Protein AF-A0A6C0J9T5-F1 (afdb_monomer)

Sequence (317 aa):
MEQSEVKTIKKIKKIKIIKKNTDSKNKETAIVDYSDNIVTYTWCECGENHHGNQQIGEIADPGQGFMKADLVAAKTFAEENYNCDTEMFNLKKMGLINDAGEPLIIKNKINEIVKVNSAHFLIIRGFIPAILTKYGFSMNDLMKEVMEQKWDNKYWDTRRQKVLNKHARENNVISGITQTANYAEGKGTIHAFKNMTIMDILKKEFMKIGEKFNFACAEGNKYMDGGKKKNGIGWHGDSERRRVLSMRLGLNPSMPFYYRWKYKHKEIGQIMKWDINAGDVMVMSEWAVGAEWKKSSLVTLVHATGANKYVKPKSDN

Foldseek 3Di:
DDDDDDDDDDDDDDDDDDDDDDDDPDPPPPQPALFFKKKKKKFFQWDAQDPPFDIFHAADDVVLFADPVLLVLVVCLCCVVQVWDKDKDWCQQAFQADPVSHGDFDADPVRDTADADTKMKMKTPLSLQSLQVVVVHHLSLLVVLVVPDDWDQWAQDPVVLDIDGNQAWTKEKEAQDFDPDDRNRRRHTYHYLVVRVSSVSVLVSQCVSDPNSNGRMIMMTMDGSLLAAGHKAAWDADLRYQWIKMAMGGDDFWKKKWKFKAALNDTHGDIDIDTHGHSMMMTIGSQQSFSVVVPNHHTGMIMMIGYCVRYPDPVVD

Radius of gyration: 22.82 Å; Cα contacts (8 Å, |Δi|>4): 695; chains: 1; bounding box: 73×50×75 Å

Organism: NCBI:txid1070528

Solvent-accessible surface area (backbone atoms only — not comparable to full-atom values): 17354 Å² total; per-residue (Å²): 132,86,81,88,84,88,84,84,82,91,80,81,88,80,84,85,86,81,84,88,85,85,88,72,99,63,86,74,71,74,78,78,83,49,40,47,36,29,36,35,37,41,31,15,36,20,39,51,62,47,88,90,34,52,69,43,63,55,62,58,58,94,88,64,31,32,44,73,67,54,52,49,39,46,48,50,47,38,34,76,76,56,70,33,58,70,48,78,44,52,50,48,77,67,21,39,19,49,98,88,69,48,77,60,86,53,59,50,98,85,71,45,78,57,81,69,75,78,26,36,41,34,40,33,46,46,44,50,51,45,55,28,51,78,72,79,42,50,67,66,55,50,50,49,61,63,65,74,48,81,64,41,50,60,39,39,36,83,88,74,73,43,71,44,73,48,76,38,42,32,25,26,32,33,24,90,49,72,41,77,58,41,38,90,78,25,31,49,40,29,40,28,35,92,80,33,72,63,62,38,50,51,49,56,55,44,30,71,54,36,79,88,41,59,53,46,23,30,29,34,40,39,19,57,64,32,8,59,75,73,11,42,41,46,77,40,40,41,66,56,30,24,36,44,40,35,37,32,40,50,70,46,69,56,41,50,40,36,40,39,37,30,44,67,85,37,80,42,54,36,79,43,77,45,78,44,39,55,25,20,34,38,40,30,16,27,50,49,38,6,39,61,47,84,45,43,92,41,66,28,26,29,34,26,28,42,9,64,94,29,57,59,62,82,89,81,113

Structure (mmCIF, N/CA/C/O backbone):
data_AF-A0A6C0J9T5-F1
#
_entry.id   AF-A0A6C0J9T5-F1
#
loop_
_atom_site.group_PDB
_atom_site.id
_atom_site.type_symbol
_atom_site.label_atom_id
_atom_site.label_alt_id
_atom_site.label_comp_id
_atom_site.label_asym_id
_atom_site.label_entity_id
_atom_site.label_seq_id
_atom_site.pdbx_PDB_ins_code
_atom_site.Cartn_x
_atom_site.Cartn_y
_atom_site.Cartn_z
_atom_site.occupancy
_atom_site.B_iso_or_equiv
_atom_site.auth_seq_id
_atom_site.auth_comp_id
_atom_site.auth_asym_id
_atom_site.auth_atom_id
_atom_site.pdbx_PDB_model_num
ATOM 1 N N . MET A 1 1 ? 54.013 2.356 47.749 1.00 38.00 1 MET A N 1
ATOM 2 C CA . MET A 1 1 ? 53.424 1.087 47.277 1.00 38.00 1 MET A CA 1
ATOM 3 C C . MET A 1 1 ? 52.009 1.052 47.821 1.00 38.00 1 MET A C 1
ATOM 5 O O . MET A 1 1 ? 51.850 0.933 49.024 1.00 38.00 1 MET A O 1
ATOM 9 N N . GLU A 1 2 ? 51.009 1.531 47.077 1.00 31.19 2 GLU A N 1
ATOM 10 C CA . GLU A 1 2 ? 50.303 0.769 46.019 1.00 31.19 2 GLU A CA 1
ATOM 11 C C . GLU A 1 2 ? 49.868 -0.620 46.517 1.00 31.19 2 GLU A C 1
ATOM 13 O O . GLU A 1 2 ? 50.703 -1.362 47.011 1.00 31.19 2 GLU A O 1
ATOM 18 N N . GLN A 1 3 ? 48.620 -1.069 46.419 1.00 30.70 3 GLN A N 1
ATOM 19 C CA . GLN A 1 3 ? 47.423 -0.549 45.763 1.00 30.70 3 GLN A CA 1
ATOM 20 C C . GLN A 1 3 ? 46.182 -1.188 46.416 1.00 30.70 3 GLN A C 1
ATOM 22 O O . GLN A 1 3 ? 46.213 -2.300 46.934 1.00 30.70 3 GLN A O 1
ATOM 27 N N . SER A 1 4 ? 45.092 -0.435 46.333 1.00 29.55 4 SER A N 1
ATOM 28 C CA . SER A 1 4 ? 43.675 -0.790 46.426 1.00 29.55 4 SER A CA 1
ATOM 29 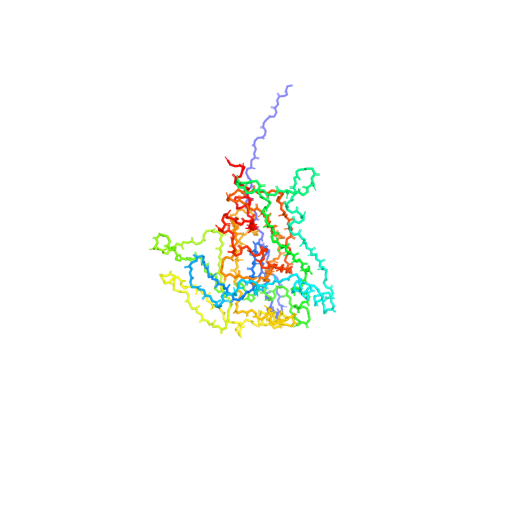C C . SER A 1 4 ? 43.226 -2.140 45.842 1.00 29.55 4 SER A C 1
ATOM 31 O O . SER A 1 4 ? 43.505 -2.427 44.684 1.00 29.55 4 SER A O 1
ATOM 33 N N . GLU A 1 5 ? 42.294 -2.807 46.531 1.00 30.88 5 GLU A N 1
ATOM 34 C CA . GLU A 1 5 ? 41.126 -3.434 45.888 1.00 30.88 5 GLU A CA 1
ATOM 35 C C . GLU A 1 5 ? 39.874 -3.248 46.765 1.00 30.88 5 GLU A C 1
ATOM 37 O O . GLU A 1 5 ? 39.666 -3.936 47.762 1.00 30.88 5 GLU A O 1
ATOM 42 N N . VAL A 1 6 ? 39.004 -2.317 46.365 1.00 31.30 6 VAL A N 1
ATOM 43 C CA . VAL A 1 6 ? 37.615 -2.240 46.835 1.00 31.30 6 VAL A CA 1
ATOM 44 C C . VAL A 1 6 ? 36.752 -2.974 45.813 1.00 31.30 6 VAL A C 1
ATOM 46 O O . VAL A 1 6 ? 36.438 -2.449 44.748 1.00 31.30 6 VAL A O 1
ATOM 49 N N . LYS A 1 7 ? 36.350 -4.204 46.138 1.00 37.72 7 LYS A N 1
ATOM 50 C CA . LYS A 1 7 ? 35.232 -4.898 45.487 1.00 37.72 7 LYS A CA 1
ATOM 51 C C . LYS A 1 7 ? 33.991 -4.670 46.325 1.00 37.72 7 LYS A C 1
ATOM 53 O O . LYS A 1 7 ? 33.927 -5.188 47.437 1.00 37.72 7 LYS A O 1
ATOM 58 N N . THR A 1 8 ? 32.975 -3.976 45.809 1.00 27.95 8 THR A N 1
ATOM 59 C CA . THR A 1 8 ? 31.623 -4.161 46.355 1.00 27.95 8 THR A CA 1
ATOM 60 C C . THR A 1 8 ? 30.471 -3.678 45.459 1.00 27.95 8 THR A C 1
ATOM 62 O O . THR A 1 8 ? 30.448 -2.560 44.959 1.00 27.95 8 THR A O 1
ATOM 65 N N . ILE A 1 9 ? 29.458 -4.556 45.419 1.00 30.00 9 ILE A N 1
ATOM 66 C CA . ILE A 1 9 ? 28.001 -4.310 45.418 1.00 30.00 9 ILE A CA 1
ATOM 67 C C . ILE A 1 9 ? 27.262 -4.225 44.068 1.00 30.00 9 ILE A C 1
ATOM 69 O O . ILE A 1 9 ? 27.149 -3.193 43.414 1.00 30.00 9 ILE A O 1
ATOM 73 N N . LYS A 1 10 ? 26.575 -5.343 43.784 1.00 40.47 10 LYS A N 1
ATOM 74 C CA . LYS A 1 10 ? 25.308 -5.448 43.039 1.00 40.47 10 LYS A CA 1
ATOM 75 C C . LYS A 1 10 ? 24.247 -4.467 43.584 1.00 40.47 10 LYS A C 1
ATOM 77 O O . LYS A 1 10 ? 23.944 -4.503 44.772 1.00 40.47 10 LYS A O 1
ATOM 82 N N . LYS A 1 11 ? 23.559 -3.716 42.717 1.00 30.47 11 LYS A N 1
ATOM 83 C CA . LYS A 1 11 ? 22.246 -3.078 42.996 1.00 30.47 11 LYS A CA 1
ATOM 84 C C . LYS A 1 11 ? 21.326 -3.348 41.800 1.00 30.47 11 LYS A C 1
ATOM 86 O O . LYS A 1 11 ? 21.628 -2.918 40.698 1.00 30.47 11 LYS A O 1
ATOM 91 N N . ILE A 1 12 ? 20.395 -4.303 41.874 1.00 30.27 12 ILE A N 1
ATOM 92 C CA . ILE A 1 12 ? 19.025 -4.246 42.434 1.00 30.27 12 ILE A CA 1
ATOM 93 C C . ILE A 1 12 ? 18.129 -3.199 41.747 1.00 30.27 12 ILE A C 1
ATOM 95 O O . ILE A 1 12 ? 18.352 -1.995 41.847 1.00 30.27 12 ILE A O 1
ATOM 99 N N . LYS A 1 13 ? 17.074 -3.725 41.101 1.00 37.31 13 LYS A N 1
ATOM 100 C CA . LYS A 1 13 ? 15.892 -3.044 40.550 1.00 37.31 13 LYS A CA 1
ATOM 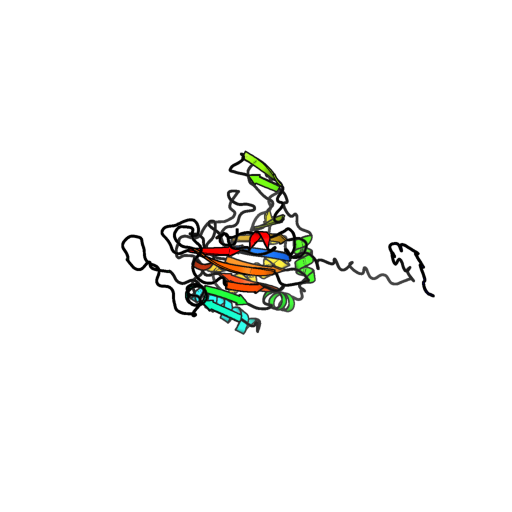101 C C . LYS A 1 13 ? 15.344 -1.984 41.515 1.00 37.31 13 LYS A C 1
ATOM 103 O O . LYS A 1 13 ? 15.083 -2.295 42.673 1.00 37.31 13 LYS A O 1
ATOM 108 N N . LYS A 1 14 ? 15.028 -0.786 41.014 1.00 27.62 14 LYS A N 1
ATOM 109 C CA . LYS A 1 14 ? 14.108 0.138 41.694 1.00 27.62 14 LYS A CA 1
ATOM 110 C C . LYS A 1 14 ? 12.800 0.245 40.919 1.00 27.62 14 LYS A C 1
ATOM 112 O O . LYS A 1 14 ? 12.692 0.970 39.940 1.00 27.62 14 LYS A O 1
ATOM 117 N N . ILE A 1 15 ? 11.815 -0.495 41.418 1.00 30.53 15 ILE A N 1
ATOM 118 C CA . ILE A 1 15 ? 10.393 -0.181 41.295 1.00 30.53 15 ILE A CA 1
ATOM 119 C C . ILE A 1 15 ? 10.181 1.167 41.997 1.00 30.53 15 ILE A C 1
ATOM 121 O O . ILE A 1 15 ? 10.570 1.316 43.156 1.00 30.53 15 ILE A O 1
ATOM 125 N N . LYS A 1 16 ? 9.578 2.144 41.317 1.00 26.19 16 LYS A N 1
ATOM 126 C CA . LYS A 1 16 ? 9.079 3.368 41.954 1.00 26.19 16 LYS A CA 1
ATOM 127 C C . LYS A 1 16 ? 7.554 3.284 42.000 1.00 26.19 16 LYS A C 1
ATOM 129 O O . LYS A 1 16 ? 6.877 3.590 41.030 1.00 26.19 16 LYS A O 1
ATOM 134 N N . ILE A 1 17 ? 7.040 2.826 43.139 1.00 35.38 17 ILE A N 1
ATOM 135 C CA . ILE A 1 17 ? 5.671 3.105 43.577 1.00 35.38 17 ILE A CA 1
ATOM 136 C C . ILE A 1 17 ? 5.752 4.425 44.342 1.00 35.38 17 ILE A C 1
ATOM 138 O O . ILE A 1 17 ? 6.493 4.508 45.321 1.00 35.38 17 ILE A O 1
ATOM 142 N N . ILE A 1 18 ? 5.003 5.440 43.916 1.00 32.50 18 ILE A N 1
ATOM 143 C CA . ILE A 1 18 ? 4.675 6.592 44.762 1.00 32.50 18 ILE A CA 1
ATOM 144 C C . ILE A 1 18 ? 3.151 6.737 44.761 1.00 32.50 18 ILE A C 1
ATOM 146 O O . ILE A 1 18 ? 2.507 6.684 43.716 1.00 32.50 18 ILE A O 1
ATOM 150 N N . LYS A 1 19 ? 2.603 6.790 45.979 1.00 31.80 19 LYS A N 1
ATOM 151 C CA . LYS A 1 19 ? 1.182 6.727 46.340 1.00 31.80 19 LYS A CA 1
ATOM 152 C C . LYS A 1 19 ? 0.401 8.006 46.000 1.00 31.80 19 LYS A C 1
ATOM 154 O O . LYS A 1 19 ? 0.940 9.106 46.041 1.00 31.80 19 LYS A O 1
ATOM 159 N N . LYS A 1 20 ? -0.899 7.768 45.785 1.00 34.53 20 LYS A N 1
ATOM 160 C CA . LYS A 1 20 ? -2.081 8.654 45.787 1.00 34.53 20 LYS A CA 1
ATOM 161 C C . LYS A 1 20 ? -2.114 9.741 46.877 1.00 34.53 20 LYS A C 1
ATOM 163 O O . LYS A 1 20 ? -1.806 9.442 48.025 1.00 34.53 20 LYS A O 1
ATOM 168 N N . ASN A 1 21 ? -2.716 10.877 46.509 1.00 28.25 21 ASN A N 1
ATOM 169 C CA . ASN A 1 21 ? -3.662 11.686 47.301 1.00 28.25 21 ASN A CA 1
ATOM 170 C C . ASN A 1 21 ? -4.752 12.186 46.322 1.00 28.25 21 ASN A C 1
ATOM 172 O O . ASN A 1 21 ? -4.411 12.785 45.310 1.00 28.25 21 ASN A O 1
ATOM 176 N N . THR A 1 22 ? -5.948 11.585 46.331 1.00 32.84 22 THR A N 1
ATOM 177 C CA . THR A 1 22 ? -7.220 12.017 46.970 1.00 32.84 22 THR A CA 1
ATOM 178 C C . THR A 1 22 ? -8.007 13.066 46.171 1.00 32.84 22 THR A C 1
ATOM 180 O O . THR A 1 22 ? -7.606 14.216 46.063 1.00 32.84 22 THR A O 1
ATOM 183 N N . ASP A 1 23 ? -9.156 12.590 45.679 1.00 35.34 23 ASP A N 1
ATOM 184 C CA . ASP A 1 23 ? -10.408 13.284 45.358 1.00 35.34 23 ASP A CA 1
ATOM 185 C C . ASP A 1 23 ? -10.482 14.265 44.177 1.00 35.34 23 ASP A C 1
ATOM 187 O O . ASP A 1 23 ? -10.495 15.479 44.325 1.00 35.34 23 ASP A O 1
ATOM 191 N N . SER A 1 24 ? -10.749 13.710 42.990 1.00 32.12 24 SER A N 1
ATOM 192 C CA . SER A 1 24 ? -11.897 14.134 42.172 1.00 32.12 24 SER A CA 1
ATOM 193 C C . SER A 1 24 ? -12.296 13.014 41.202 1.00 32.12 24 SER A C 1
ATOM 195 O O . SER A 1 24 ? -11.459 12.295 40.657 1.00 32.12 24 SER A O 1
ATOM 197 N N . LYS A 1 25 ? -13.606 12.812 41.025 1.00 39.03 25 LYS A N 1
ATOM 198 C CA . LYS A 1 25 ? -14.182 11.884 40.045 1.00 39.03 25 LYS A CA 1
ATOM 199 C C . LYS A 1 25 ? -13.981 12.443 38.634 1.00 39.03 25 LYS A C 1
ATOM 201 O O . LYS A 1 25 ? -14.907 12.998 38.063 1.00 39.03 25 LYS A O 1
ATOM 206 N N . ASN A 1 26 ? -12.806 12.236 38.061 1.00 32.56 26 ASN A N 1
ATOM 207 C CA . ASN A 1 26 ? -12.640 12.150 36.618 1.00 32.56 26 ASN A CA 1
ATOM 208 C C . ASN A 1 26 ? -12.094 10.755 36.333 1.00 32.56 26 ASN A C 1
ATOM 210 O O . ASN A 1 26 ? -11.055 10.367 36.864 1.00 32.56 26 ASN A O 1
ATOM 214 N N . LYS A 1 27 ? -12.816 9.961 35.535 1.00 35.41 27 LYS A N 1
ATOM 215 C CA . LYS A 1 27 ? -12.213 8.786 34.903 1.00 35.41 27 LYS A CA 1
ATOM 216 C C . LYS A 1 27 ? -11.142 9.333 33.962 1.00 35.41 27 LYS A C 1
ATOM 218 O O . LYS A 1 27 ? -11.440 9.610 32.807 1.00 35.41 27 LYS A O 1
ATOM 223 N N . GLU A 1 28 ? -9.923 9.520 34.460 1.00 37.84 28 GLU A N 1
ATOM 224 C CA . GLU A 1 28 ? -8.744 9.523 33.605 1.00 37.84 28 GLU A CA 1
ATOM 225 C C . GLU A 1 28 ? -8.784 8.187 32.867 1.00 37.84 28 GLU A C 1
ATOM 227 O O . GLU A 1 28 ? -8.504 7.124 33.426 1.00 37.84 28 GLU A O 1
ATOM 232 N N . THR A 1 29 ? -9.259 8.218 31.622 1.00 40.47 29 THR A N 1
ATOM 233 C CA . THR A 1 29 ? -9.032 7.143 30.668 1.00 40.47 29 THR A CA 1
ATOM 234 C C . THR A 1 29 ? -7.535 6.921 30.659 1.00 40.47 29 THR A C 1
ATOM 236 O O . THR A 1 29 ? -6.797 7.786 30.192 1.00 40.47 29 THR A O 1
ATOM 239 N N . ALA A 1 30 ? -7.096 5.804 31.240 1.00 40.03 30 ALA A N 1
ATOM 240 C CA . ALA A 1 30 ? -5.708 5.387 31.200 1.00 40.03 30 ALA A CA 1
ATOM 241 C C . ALA A 1 30 ? -5.224 5.538 29.755 1.00 40.03 30 ALA A C 1
ATOM 243 O O . ALA A 1 30 ? -5.784 4.917 28.849 1.00 40.03 30 ALA A O 1
ATOM 244 N N . ILE A 1 31 ? -4.252 6.426 29.539 1.00 48.19 31 ILE A N 1
ATOM 245 C CA . ILE A 1 31 ? -3.624 6.603 28.235 1.00 48.19 31 ILE A CA 1
ATOM 246 C C . ILE A 1 31 ? -2.974 5.259 27.929 1.00 48.19 31 ILE A C 1
ATOM 248 O O . ILE A 1 31 ? -2.009 4.867 28.586 1.00 48.19 31 ILE A O 1
ATOM 252 N N . VAL A 1 32 ? -3.564 4.504 27.005 1.00 47.84 32 VAL A N 1
ATOM 253 C CA . VAL A 1 32 ? -2.976 3.242 26.577 1.00 47.84 32 VAL A CA 1
ATOM 254 C C . VAL A 1 32 ? -1.754 3.600 25.747 1.00 47.84 32 VAL A C 1
ATOM 256 O O . VAL A 1 32 ? -1.868 4.157 24.656 1.00 47.84 32 VAL A O 1
ATOM 259 N N . ASP A 1 33 ? -0.580 3.331 26.305 1.00 57.59 33 ASP A N 1
ATOM 260 C CA . ASP A 1 33 ? 0.684 3.570 25.634 1.00 57.59 33 ASP A CA 1
ATOM 261 C C . ASP A 1 33 ? 0.902 2.506 24.549 1.00 57.59 33 ASP A C 1
ATOM 263 O O . ASP A 1 33 ? 1.299 1.371 24.816 1.00 57.59 33 ASP A O 1
ATOM 267 N N . TYR A 1 34 ? 0.597 2.872 23.305 1.00 61.88 34 TYR A N 1
ATOM 268 C CA . TYR A 1 34 ? 0.884 2.064 22.121 1.00 61.88 34 TYR A CA 1
ATOM 269 C C . TYR A 1 34 ? 2.245 2.402 21.488 1.00 61.88 34 TYR A C 1
ATOM 271 O O . TYR A 1 34 ? 2.463 2.049 20.327 1.00 61.88 34 TYR A O 1
ATOM 279 N N . SER A 1 35 ? 3.145 3.085 22.211 1.00 61.47 35 SER A N 1
ATOM 280 C CA . SER A 1 35 ? 4.451 3.551 21.711 1.00 61.47 35 SER A CA 1
ATOM 281 C C . SER A 1 35 ? 5.259 2.487 20.988 1.00 61.47 35 SER A C 1
ATOM 283 O O . SER A 1 35 ? 5.846 2.801 19.962 1.00 61.47 35 SER A O 1
ATOM 285 N N . ASP A 1 36 ? 5.221 1.234 21.433 1.00 70.25 36 ASP A N 1
ATOM 286 C CA . ASP A 1 36 ? 6.044 0.175 20.845 1.00 70.25 36 ASP A CA 1
ATOM 287 C C . ASP A 1 36 ? 5.394 -0.574 19.666 1.00 70.25 36 ASP A C 1
ATOM 289 O O . ASP A 1 36 ? 6.032 -1.447 19.069 1.00 70.25 36 ASP A O 1
ATOM 293 N N . ASN A 1 37 ? 4.144 -0.271 19.297 1.00 81.75 37 ASN A N 1
ATOM 294 C CA . ASN A 1 37 ? 3.454 -0.959 18.202 1.00 81.75 37 ASN A CA 1
ATOM 295 C C . ASN A 1 37 ? 3.382 -0.097 16.945 1.00 81.75 37 ASN A C 1
ATOM 297 O O . ASN A 1 37 ? 2.937 1.048 16.976 1.00 81.75 37 ASN A O 1
ATOM 301 N N . ILE A 1 38 ? 3.727 -0.708 15.813 1.00 89.56 38 ILE A N 1
ATOM 302 C CA . ILE A 1 38 ? 3.469 -0.142 14.492 1.00 89.56 38 ILE A CA 1
ATOM 303 C C . ILE A 1 38 ? 2.392 -0.968 13.813 1.00 89.56 38 ILE A C 1
ATOM 305 O O . ILE A 1 38 ? 2.500 -2.191 13.712 1.00 89.56 38 ILE A O 1
ATOM 309 N N . VAL A 1 39 ? 1.379 -0.287 13.295 1.00 93.44 39 VAL A N 1
ATOM 310 C CA . VAL A 1 39 ? 0.327 -0.901 12.491 1.00 93.44 39 VAL A CA 1
ATOM 311 C C . VAL A 1 39 ? 0.378 -0.314 11.090 1.00 93.44 39 VAL A C 1
ATOM 313 O O . VAL A 1 39 ? 0.545 0.889 10.911 1.00 93.44 39 VAL A O 1
ATOM 316 N N . THR A 1 40 ? 0.236 -1.159 10.077 1.00 95.62 40 THR A N 1
ATOM 317 C CA . THR A 1 40 ? -0.019 -0.707 8.710 1.00 95.62 40 THR A CA 1
ATOM 318 C C . THR A 1 40 ? -1.296 -1.314 8.211 1.00 95.62 40 THR A C 1
ATOM 320 O O . THR A 1 40 ? -1.400 -2.535 8.175 1.00 95.62 40 THR A O 1
ATOM 323 N N . TYR A 1 41 ? -2.226 -0.463 7.799 1.00 98.00 41 TYR A N 1
ATOM 324 C CA . TYR A 1 41 ? -3.394 -0.894 7.049 1.00 98.00 41 TYR A CA 1
ATOM 325 C C . TYR A 1 41 ? -3.163 -0.636 5.569 1.00 98.00 41 TYR A C 1
ATOM 327 O O . TYR A 1 41 ? -2.884 0.497 5.181 1.00 98.00 41 TYR A O 1
ATOM 335 N N . THR A 1 42 ? -3.283 -1.683 4.762 1.00 98.38 42 THR A N 1
ATOM 336 C CA . THR A 1 42 ? -3.248 -1.627 3.301 1.00 98.38 42 THR A CA 1
ATOM 337 C C . THR A 1 42 ? -4.673 -1.684 2.769 1.00 98.38 42 THR A C 1
ATOM 339 O O . THR A 1 42 ? -5.313 -2.735 2.779 1.00 98.38 42 THR A O 1
ATOM 342 N N . TRP A 1 43 ? -5.172 -0.538 2.324 1.00 98.75 43 TRP A N 1
ATOM 343 C CA . TRP A 1 43 ? -6.462 -0.360 1.677 1.00 98.75 43 TRP A CA 1
ATOM 344 C C . TRP A 1 43 ? -6.374 -0.773 0.215 1.00 98.75 43 TRP A C 1
ATOM 346 O O . TRP A 1 43 ? -5.474 -0.335 -0.509 1.00 98.75 43 TRP A O 1
ATOM 356 N N . CYS A 1 44 ? -7.281 -1.654 -0.194 1.00 98.31 44 CYS A N 1
ATOM 357 C CA . CYS A 1 44 ? -7.212 -2.307 -1.492 1.00 98.31 44 CYS A CA 1
ATOM 358 C C . CYS A 1 44 ? -8.564 -2.870 -1.937 1.00 98.31 44 CYS A C 1
ATOM 360 O O . CYS A 1 44 ? -9.548 -2.911 -1.191 1.00 98.31 44 CYS A O 1
ATOM 362 N N . GLU A 1 45 ? -8.609 -3.283 -3.195 1.00 97.75 45 GLU A N 1
ATOM 363 C CA . GLU A 1 45 ? -9.743 -3.979 -3.792 1.00 97.75 45 GLU A CA 1
ATOM 364 C C . GLU A 1 45 ? -9.833 -5.452 -3.400 1.00 97.75 45 GLU A C 1
ATOM 366 O O . GLU A 1 45 ? -10.917 -6.022 -3.464 1.00 97.75 45 GLU A O 1
ATOM 371 N N . CYS A 1 46 ? -8.710 -6.054 -3.006 1.00 97.69 46 CYS A N 1
ATOM 372 C CA . CYS A 1 46 ? -8.630 -7.438 -2.580 1.00 97.69 46 CYS A CA 1
ATOM 373 C C . CYS A 1 46 ? -7.505 -7.604 -1.551 1.00 97.69 46 CYS A C 1
ATOM 375 O O . CYS A 1 46 ? -6.378 -7.158 -1.762 1.00 97.69 46 CYS A O 1
ATOM 377 N N . GLY A 1 47 ? -7.819 -8.216 -0.414 1.00 96.00 47 GLY A N 1
ATOM 378 C CA . GLY A 1 47 ? -6.871 -8.466 0.669 1.00 96.00 47 GLY A CA 1
ATOM 379 C C . GLY A 1 47 ? -7.040 -9.862 1.248 1.00 96.00 47 GLY A C 1
ATOM 380 O O . GLY A 1 47 ? -8.038 -10.536 1.000 1.00 96.00 47 GLY A O 1
ATOM 381 N N . GLU A 1 48 ? -6.069 -10.306 2.038 1.00 94.50 48 GLU A N 1
ATOM 382 C CA . GLU A 1 48 ? -6.079 -11.637 2.643 1.00 94.50 48 GLU A CA 1
ATOM 383 C C . GLU A 1 48 ? -5.460 -11.591 4.043 1.00 94.50 48 GLU A C 1
ATOM 385 O O . GLU A 1 48 ? -4.571 -10.793 4.332 1.00 94.50 48 GLU A O 1
ATOM 390 N N . ASN A 1 49 ? -5.884 -12.478 4.946 1.00 93.12 49 ASN A N 1
ATOM 391 C CA . ASN A 1 49 ? -5.243 -12.536 6.263 1.00 93.12 49 ASN A CA 1
ATOM 392 C C . ASN A 1 49 ? -3.843 -13.174 6.211 1.00 93.12 49 ASN A C 1
ATOM 394 O O . ASN A 1 49 ? -3.040 -13.029 7.140 1.00 93.12 49 ASN A O 1
ATOM 398 N N . HIS A 1 50 ? -3.547 -13.961 5.177 1.00 93.25 50 HIS A N 1
ATOM 399 C CA . HIS A 1 50 ? -2.247 -14.579 4.934 1.00 93.25 50 HIS A CA 1
ATOM 400 C C . HIS A 1 50 ? -2.126 -15.012 3.473 1.00 93.25 50 HIS A C 1
ATOM 402 O O . HIS A 1 50 ? -3.139 -15.281 2.847 1.00 93.25 50 HIS A O 1
ATOM 408 N N . HIS A 1 51 ? -0.898 -15.173 2.978 1.00 90.75 51 HIS A N 1
ATOM 409 C CA . HIS A 1 51 ? -0.662 -15.622 1.613 1.00 90.75 51 HIS A CA 1
ATOM 410 C C . HIS A 1 51 ? -1.336 -16.955 1.281 1.00 90.75 51 HIS A C 1
ATOM 412 O O . HIS A 1 51 ? -0.975 -17.986 1.853 1.00 90.75 51 HIS A O 1
ATOM 418 N N . GLY A 1 52 ? -2.261 -16.926 0.317 1.00 91.38 52 GLY A N 1
ATOM 419 C CA . GLY A 1 52 ? -2.970 -18.110 -0.174 1.00 91.38 52 GLY A CA 1
ATOM 420 C C . GLY A 1 52 ? -4.177 -18.512 0.675 1.00 91.38 52 GLY A C 1
ATOM 421 O O . GLY A 1 52 ? -4.686 -19.621 0.512 1.00 91.38 52 GLY A O 1
ATOM 422 N N . ASN A 1 53 ? -4.614 -17.637 1.579 1.00 95.56 53 ASN A N 1
ATOM 423 C CA . ASN A 1 53 ? -5.849 -17.799 2.337 1.00 95.56 53 ASN A CA 1
ATOM 424 C C . ASN A 1 53 ? -7.032 -17.153 1.599 1.00 95.56 53 ASN A C 1
ATOM 426 O O . ASN A 1 53 ? -6.903 -16.694 0.467 1.00 95.56 53 ASN A O 1
ATOM 430 N N . GLN A 1 54 ? -8.206 -17.138 2.237 1.00 97.44 54 GLN A N 1
ATOM 431 C CA . GLN A 1 54 ? -9.392 -16.469 1.709 1.00 97.44 54 GLN A CA 1
ATOM 432 C C . GLN A 1 54 ? -9.081 -15.022 1.291 1.00 97.44 54 GLN A C 1
ATOM 434 O O . GLN A 1 54 ? -8.592 -14.225 2.096 1.00 97.44 54 GLN A O 1
ATOM 439 N N . GLN A 1 55 ? -9.433 -14.701 0.048 1.00 97.12 55 GLN A N 1
ATOM 440 C CA . GLN A 1 55 ? -9.386 -13.355 -0.507 1.00 97.12 55 GLN A CA 1
ATOM 441 C C . GLN A 1 55 ? -10.703 -12.623 -0.245 1.00 97.12 55 GLN A C 1
ATOM 443 O O . GLN A 1 55 ? -11.784 -13.201 -0.384 1.00 97.12 55 GLN A O 1
ATOM 448 N N . ILE A 1 56 ? -10.603 -11.358 0.157 1.00 97.62 56 ILE A N 1
ATOM 449 C CA . ILE A 1 56 ? -11.730 -10.486 0.485 1.00 97.62 56 ILE A CA 1
ATOM 450 C C . ILE A 1 56 ? -11.777 -9.349 -0.525 1.00 97.62 56 ILE A C 1
ATOM 452 O O . ILE A 1 56 ? -10.950 -8.443 -0.464 1.00 97.62 56 ILE A O 1
ATOM 456 N N . GLY A 1 57 ? -12.764 -9.402 -1.419 1.00 96.62 57 GLY A N 1
ATOM 457 C CA . GLY A 1 57 ? -12.882 -8.511 -2.570 1.00 96.62 57 GLY A CA 1
ATOM 458 C C . GLY A 1 57 ? -12.459 -9.199 -3.868 1.00 96.62 57 GLY A C 1
ATOM 459 O O . GLY A 1 57 ? -12.386 -10.425 -3.928 1.00 96.62 57 GLY A O 1
ATOM 460 N N . GLU A 1 58 ? -12.208 -8.410 -4.907 1.00 96.50 58 GLU A N 1
ATOM 461 C CA . GLU A 1 58 ? -11.923 -8.902 -6.258 1.00 96.50 58 GLU A CA 1
ATOM 462 C C . GLU A 1 58 ? -10.659 -8.241 -6.797 1.00 96.50 58 GLU A C 1
ATOM 464 O O . GLU A 1 58 ? -10.523 -7.015 -6.773 1.00 96.50 58 GLU A O 1
ATOM 469 N N . ILE A 1 59 ? -9.718 -9.060 -7.271 1.00 95.94 59 ILE A N 1
ATOM 470 C CA . ILE A 1 59 ? -8.460 -8.578 -7.845 1.00 95.94 59 ILE A CA 1
ATOM 471 C C . ILE A 1 59 ? -8.786 -7.768 -9.099 1.00 95.94 59 ILE A C 1
ATOM 473 O O . ILE A 1 59 ? -9.472 -8.261 -9.991 1.00 95.94 59 ILE A O 1
ATOM 477 N N . ALA A 1 60 ? -8.271 -6.542 -9.199 1.00 96.44 60 ALA A N 1
ATOM 478 C CA . ALA A 1 60 ? -8.448 -5.768 -10.419 1.00 96.44 60 ALA A CA 1
ATOM 479 C C . ALA A 1 60 ? -7.691 -6.407 -11.596 1.00 96.44 60 ALA A C 1
ATOM 481 O O . ALA A 1 60 ? -6.584 -6.942 -11.436 1.00 96.44 60 ALA A O 1
ATOM 482 N N . ASP A 1 61 ? -8.253 -6.285 -12.797 1.00 96.44 61 ASP A N 1
ATOM 483 C CA . ASP A 1 61 ? -7.578 -6.704 -14.022 1.00 96.44 61 ASP A CA 1
ATOM 484 C C . ASP A 1 61 ? -6.274 -5.915 -14.252 1.00 96.44 61 ASP A C 1
ATOM 486 O O . ASP A 1 61 ? -6.141 -4.765 -13.812 1.00 96.44 61 ASP A O 1
ATOM 490 N N . PRO A 1 62 ? -5.282 -6.492 -14.958 1.00 95.56 62 PRO A N 1
ATOM 491 C CA . PRO A 1 62 ? -4.094 -5.754 -15.373 1.00 95.56 62 PRO A CA 1
ATOM 492 C C . PRO A 1 62 ? -4.453 -4.454 -16.107 1.00 95.56 62 PRO A C 1
ATOM 494 O O . PRO A 1 62 ? -5.243 -4.459 -17.049 1.00 95.56 62 PRO A O 1
ATOM 497 N N . GLY A 1 63 ? -3.854 -3.338 -15.693 1.00 95.12 63 GLY A N 1
ATOM 498 C CA . GLY A 1 63 ? -4.166 -2.005 -16.214 1.00 95.12 63 GLY A CA 1
ATOM 499 C C . GLY A 1 63 ? -5.313 -1.282 -15.495 1.00 95.12 63 GLY A C 1
ATOM 500 O O . GLY A 1 63 ? -5.528 -0.099 -15.758 1.00 95.12 63 GLY A O 1
ATOM 501 N N . GLN A 1 64 ? -6.023 -1.944 -14.576 1.00 96.81 64 GLN A N 1
ATOM 502 C CA . GLN A 1 64 ? -7.064 -1.334 -13.735 1.00 96.81 64 GLN A CA 1
ATOM 503 C C . GLN A 1 64 ? -6.557 -0.936 -12.338 1.00 96.81 64 GLN A C 1
ATOM 505 O O . GLN A 1 64 ? -7.321 -0.429 -11.513 1.00 96.81 64 GLN A O 1
ATOM 510 N N . GLY A 1 65 ? -5.263 -1.119 -12.059 1.00 97.75 65 GLY A N 1
ATOM 511 C CA . GLY A 1 65 ? -4.627 -0.601 -10.855 1.00 97.75 65 GLY A CA 1
ATOM 512 C C . GLY A 1 65 ? -4.485 0.922 -10.859 1.00 97.75 65 GLY A C 1
ATOM 513 O O . GLY A 1 65 ? -4.963 1.633 -11.754 1.00 97.75 65 GLY A O 1
ATOM 514 N N . PHE A 1 66 ? -3.797 1.444 -9.843 1.00 98.56 66 PHE A N 1
ATOM 515 C CA . PHE A 1 66 ? -3.487 2.871 -9.802 1.00 98.56 66 PHE A CA 1
ATOM 516 C C . PHE A 1 66 ? -2.432 3.241 -10.846 1.00 98.56 66 PHE A C 1
ATOM 518 O O . PHE A 1 66 ? -1.346 2.667 -10.914 1.00 98.56 66 PHE A O 1
ATOM 525 N N . MET A 1 67 ? -2.732 4.253 -11.643 1.00 97.81 67 MET A N 1
ATOM 526 C CA . MET A 1 67 ? -1.826 4.854 -12.610 1.00 97.81 67 MET A CA 1
ATOM 527 C C . MET A 1 67 ? -1.256 6.154 -12.055 1.00 97.81 67 MET A C 1
ATOM 529 O O . MET A 1 67 ? -1.689 6.662 -11.024 1.00 97.81 67 MET A O 1
ATOM 533 N N . LYS A 1 68 ? -0.280 6.740 -12.758 1.00 98.31 68 LYS A N 1
ATOM 534 C CA . LYS A 1 68 ? 0.306 8.028 -12.352 1.00 98.31 68 LYS A CA 1
ATOM 535 C C . LYS A 1 68 ? -0.770 9.103 -12.124 1.00 98.31 68 LYS A C 1
ATOM 537 O O . LYS A 1 68 ? -0.645 9.870 -11.181 1.00 98.31 68 LYS A O 1
ATOM 542 N N . ALA A 1 69 ? -1.810 9.137 -12.959 1.00 98.31 69 ALA A N 1
ATOM 543 C CA . ALA A 1 69 ? -2.919 10.079 -12.819 1.00 98.31 69 ALA A CA 1
ATOM 544 C C . ALA A 1 69 ? -3.684 9.897 -11.496 1.00 98.31 69 ALA A C 1
ATOM 546 O O . ALA A 1 69 ? -3.993 10.887 -10.847 1.00 98.31 69 ALA A O 1
ATOM 547 N N . ASP A 1 70 ? -3.900 8.655 -11.053 1.00 98.75 70 ASP A N 1
ATOM 548 C CA . ASP A 1 70 ? -4.564 8.363 -9.775 1.00 98.75 70 ASP A CA 1
ATOM 549 C C . ASP A 1 70 ? -3.713 8.837 -8.582 1.00 98.75 70 ASP A C 1
ATOM 551 O O . ASP A 1 70 ? -4.231 9.394 -7.617 1.00 98.75 70 ASP A O 1
ATOM 555 N N . LEU A 1 71 ? -2.385 8.680 -8.663 1.00 98.81 71 LEU A N 1
ATOM 556 C CA . LEU A 1 71 ? -1.466 9.215 -7.650 1.00 98.81 71 LEU A CA 1
ATOM 557 C C . LEU A 1 71 ? -1.464 10.750 -7.656 1.00 98.81 71 LEU A C 1
ATOM 559 O O . LEU A 1 71 ? -1.428 11.358 -6.593 1.00 98.81 71 LEU A O 1
ATOM 563 N N . VAL A 1 72 ? -1.524 11.385 -8.830 1.00 98.81 72 VAL A N 1
ATOM 564 C CA . VAL A 1 72 ? -1.652 12.848 -8.929 1.00 98.81 72 VAL A CA 1
ATOM 565 C C . VAL A 1 72 ? -2.974 13.318 -8.320 1.00 98.81 72 VAL A C 1
ATOM 567 O O . VAL A 1 72 ? -2.962 14.286 -7.574 1.00 98.81 72 VAL A O 1
ATOM 570 N N . ALA A 1 73 ? -4.082 12.606 -8.542 1.00 98.81 73 ALA A N 1
ATOM 571 C CA . ALA A 1 73 ? -5.360 12.923 -7.908 1.00 98.81 73 ALA A CA 1
ATOM 572 C C . ALA A 1 73 ? -5.277 12.833 -6.374 1.00 98.81 73 ALA A C 1
ATOM 574 O O . ALA A 1 73 ? -5.697 13.758 -5.685 1.00 98.81 73 ALA A O 1
ATOM 575 N N . ALA A 1 74 ? -4.664 11.773 -5.830 1.00 98.88 74 ALA A N 1
ATOM 576 C CA . ALA A 1 74 ? -4.443 11.641 -4.386 1.00 98.88 74 ALA A CA 1
ATOM 577 C C . ALA A 1 74 ? -3.553 12.755 -3.818 1.00 98.88 74 ALA A C 1
ATOM 579 O O . ALA A 1 74 ? -3.845 13.294 -2.751 1.00 98.88 74 ALA A O 1
ATOM 580 N N . LYS A 1 75 ? -2.488 13.112 -4.548 1.00 98.88 75 LYS A N 1
ATOM 581 C CA . LYS A 1 75 ? -1.583 14.216 -4.214 1.00 98.88 75 LYS A CA 1
ATOM 582 C C . LYS A 1 75 ? -2.353 15.534 -4.108 1.00 98.88 75 LYS A C 1
ATOM 584 O O . LYS A 1 75 ? -2.354 16.150 -3.049 1.00 98.88 75 LYS A O 1
ATOM 589 N N . THR A 1 76 ? -3.035 15.919 -5.185 1.00 98.88 76 THR A N 1
ATOM 590 C CA . THR A 1 76 ? -3.811 17.161 -5.274 1.00 98.88 76 THR A CA 1
ATOM 591 C C . THR A 1 76 ? -4.898 17.211 -4.207 1.00 98.88 76 THR A C 1
ATOM 593 O O . THR A 1 76 ? -5.018 18.207 -3.503 1.00 98.88 76 THR A O 1
ATOM 596 N N . PHE A 1 77 ? -5.638 16.116 -4.011 1.00 98.88 77 PHE A N 1
ATOM 597 C CA . PHE A 1 77 ? -6.679 16.053 -2.990 1.00 98.88 77 PHE A CA 1
ATOM 598 C C . PHE A 1 77 ? -6.129 16.337 -1.586 1.00 98.88 77 PHE A C 1
ATOM 600 O O . PHE A 1 77 ? -6.716 17.136 -0.855 1.00 98.88 77 PHE A O 1
ATOM 607 N N . ALA A 1 78 ? -5.006 15.720 -1.210 1.00 98.81 78 ALA A N 1
ATOM 608 C CA . ALA A 1 78 ? -4.403 15.925 0.103 1.00 98.81 78 ALA A CA 1
ATOM 609 C C . ALA A 1 78 ? -3.822 17.339 0.283 1.00 98.81 78 ALA A C 1
ATOM 611 O O . ALA A 1 78 ? -3.978 17.932 1.348 1.00 98.81 78 ALA A O 1
ATOM 612 N N . GLU A 1 79 ? -3.193 17.900 -0.747 1.00 98.75 79 GLU A N 1
ATOM 613 C CA . GLU A 1 79 ? -2.646 19.261 -0.696 1.00 98.75 79 GLU A CA 1
ATOM 614 C C . GLU A 1 79 ? -3.754 20.309 -0.583 1.00 98.75 79 GLU A C 1
ATOM 616 O O . GLU A 1 79 ? -3.728 21.143 0.315 1.00 98.75 79 GLU A O 1
ATOM 621 N N . GLU A 1 80 ? -4.768 20.237 -1.444 1.00 98.62 80 GLU A N 1
ATOM 622 C CA . GLU A 1 80 ? -5.799 21.273 -1.533 1.00 98.62 80 GLU A CA 1
ATOM 623 C C . GLU A 1 80 ? -6.818 21.203 -0.390 1.00 98.62 80 GLU A C 1
ATOM 625 O O . GLU A 1 80 ? -7.296 22.235 0.074 1.00 98.62 80 GLU A O 1
ATOM 630 N N . ASN A 1 81 ? -7.160 19.999 0.087 1.00 98.56 81 ASN A N 1
ATOM 631 C CA . ASN A 1 81 ? -8.227 19.826 1.083 1.00 98.56 81 ASN A CA 1
ATOM 632 C C . ASN A 1 81 ? -7.710 19.679 2.517 1.00 98.56 81 ASN A C 1
ATOM 634 O O . ASN A 1 81 ? -8.489 19.832 3.460 1.00 98.56 81 ASN A O 1
ATOM 638 N N . TYR A 1 82 ? -6.430 19.339 2.682 1.00 98.50 82 TYR A N 1
ATOM 639 C CA . TYR A 1 82 ? -5.835 19.024 3.982 1.00 98.50 82 TYR A CA 1
ATOM 640 C C . TYR A 1 82 ? -4.487 19.710 4.228 1.00 98.50 82 TYR A C 1
ATOM 642 O O . TYR A 1 82 ? -3.959 19.587 5.332 1.00 98.50 82 TYR A O 1
ATOM 650 N N . ASN A 1 83 ? -3.954 20.458 3.251 1.00 98.38 83 ASN A N 1
ATOM 651 C CA . ASN A 1 83 ? -2.675 21.161 3.355 1.00 98.38 83 ASN A CA 1
ATOM 652 C C . ASN A 1 83 ? -1.523 20.227 3.779 1.00 98.38 83 ASN A C 1
ATOM 654 O O . ASN A 1 83 ? -0.694 20.578 4.620 1.00 98.38 83 ASN A O 1
ATOM 658 N N . CYS A 1 84 ? -1.512 19.003 3.244 1.00 98.50 84 CYS A N 1
ATOM 659 C CA . CYS A 1 84 ? -0.469 18.017 3.518 1.00 98.50 84 CYS A CA 1
ATOM 660 C C . CYS A 1 84 ? 0.714 18.160 2.557 1.00 98.50 84 CYS A C 1
ATOM 662 O O . CYS A 1 84 ? 0.518 18.361 1.360 1.00 98.50 84 CYS A O 1
ATOM 664 N N . ASP A 1 85 ? 1.929 17.926 3.056 1.00 98.50 85 ASP A N 1
ATOM 665 C CA . ASP A 1 85 ? 3.112 17.783 2.206 1.00 98.50 85 ASP A CA 1
ATOM 666 C C . ASP A 1 85 ? 3.091 16.448 1.453 1.00 98.50 85 ASP A C 1
ATOM 668 O O . ASP A 1 85 ? 2.703 15.403 1.994 1.00 98.50 85 ASP A O 1
ATOM 672 N N . THR A 1 86 ? 3.559 16.462 0.204 1.00 98.75 86 THR A N 1
ATOM 673 C CA . THR A 1 86 ? 3.592 15.268 -0.642 1.00 98.75 86 THR A CA 1
ATOM 674 C C . THR A 1 86 ? 4.930 15.064 -1.339 1.00 98.75 86 THR A C 1
ATOM 676 O O . THR A 1 86 ? 5.603 16.003 -1.761 1.00 98.75 86 THR A O 1
ATOM 679 N N . GLU A 1 87 ? 5.303 13.798 -1.518 1.00 98.62 87 GLU A N 1
ATOM 680 C CA . GLU A 1 87 ? 6.520 13.399 -2.219 1.00 98.62 87 GLU A CA 1
ATOM 681 C C . GLU A 1 87 ? 6.187 12.305 -3.240 1.00 98.62 87 GLU A C 1
ATOM 683 O O . GLU A 1 87 ? 5.790 11.197 -2.873 1.00 98.62 87 GLU A O 1
ATOM 688 N N . MET A 1 88 ? 6.339 12.603 -4.535 1.00 98.56 88 MET A N 1
ATOM 689 C CA . MET A 1 88 ? 6.067 11.650 -5.615 1.00 98.56 88 MET A CA 1
ATOM 690 C C . MET A 1 88 ? 7.356 11.217 -6.316 1.00 98.56 88 MET A C 1
ATOM 692 O O . MET A 1 88 ? 8.096 12.026 -6.873 1.00 98.56 88 MET A O 1
ATOM 696 N N . PHE A 1 89 ? 7.575 9.908 -6.364 1.00 98.56 89 PHE A N 1
ATOM 697 C CA . PHE A 1 89 ? 8.802 9.284 -6.837 1.00 98.56 89 PHE A CA 1
ATOM 698 C C . PHE A 1 89 ? 8.572 8.488 -8.119 1.00 98.56 89 PHE A C 1
ATOM 700 O O . PHE A 1 89 ? 7.574 7.780 -8.263 1.00 98.56 89 PHE A O 1
ATOM 707 N N . ASN A 1 90 ? 9.535 8.551 -9.041 1.00 98.12 90 ASN A N 1
ATOM 708 C CA . ASN A 1 90 ? 9.606 7.657 -10.194 1.00 98.12 90 ASN A CA 1
ATOM 709 C C . ASN A 1 90 ? 10.611 6.537 -9.896 1.00 98.12 90 ASN A C 1
ATOM 711 O O . ASN A 1 90 ? 11.823 6.715 -10.034 1.00 98.12 90 ASN A O 1
ATOM 715 N N . LEU A 1 91 ? 10.097 5.369 -9.518 1.00 98.25 91 LEU A N 1
ATOM 716 C CA . LEU A 1 91 ? 10.903 4.245 -9.035 1.00 98.25 91 LEU A CA 1
ATOM 717 C C . LEU A 1 91 ? 11.796 3.652 -10.127 1.00 98.25 91 LEU A C 1
ATOM 719 O O . LEU A 1 91 ? 12.845 3.082 -9.835 1.00 98.25 91 LEU A O 1
ATOM 723 N N . LYS A 1 92 ? 11.410 3.801 -11.400 1.00 96.12 92 LYS A N 1
ATOM 724 C CA . LYS A 1 92 ? 12.252 3.398 -12.532 1.00 96.12 92 LYS A CA 1
ATOM 725 C C . LYS A 1 92 ? 13.499 4.278 -12.605 1.00 96.12 92 LYS A C 1
ATOM 727 O O . LYS A 1 92 ? 14.598 3.745 -12.672 1.00 96.12 92 LYS A O 1
ATOM 732 N N . LYS A 1 93 ? 13.330 5.605 -12.565 1.00 95.88 93 LYS A N 1
ATOM 733 C CA . LYS A 1 93 ? 14.447 6.562 -12.637 1.00 95.88 93 LYS A CA 1
ATOM 734 C C . LYS A 1 93 ? 15.365 6.492 -11.416 1.00 95.88 93 LYS A C 1
ATOM 736 O O . LYS A 1 93 ? 16.560 6.673 -11.571 1.00 95.88 93 LYS A O 1
ATOM 741 N N . MET A 1 94 ? 14.811 6.237 -10.233 1.00 96.31 94 MET A N 1
ATOM 742 C CA . MET A 1 94 ? 15.593 6.167 -8.994 1.00 96.31 94 MET A CA 1
ATOM 743 C C . MET A 1 94 ? 16.283 4.816 -8.798 1.00 96.31 94 MET A C 1
ATOM 745 O O . MET A 1 94 ? 17.398 4.760 -8.297 1.00 96.31 94 MET A O 1
ATOM 749 N N . GLY A 1 95 ? 15.606 3.723 -9.154 1.00 96.25 95 GLY A N 1
ATOM 750 C CA . GLY A 1 95 ? 16.070 2.376 -8.839 1.00 96.25 95 GLY A CA 1
ATOM 751 C C . GLY A 1 95 ? 16.889 1.715 -9.939 1.00 96.25 95 GLY A C 1
ATOM 752 O O . GLY A 1 95 ? 17.764 0.917 -9.631 1.00 96.25 95 GLY A O 1
ATOM 753 N N . LEU A 1 96 ? 16.632 2.005 -11.219 1.00 96.50 96 LEU A N 1
ATOM 754 C CA . LEU A 1 96 ? 17.360 1.389 -12.337 1.00 96.50 96 LEU A CA 1
ATOM 755 C C . LEU A 1 96 ? 18.531 2.254 -12.791 1.00 96.50 96 LEU A C 1
ATOM 757 O O . LEU A 1 96 ? 18.590 2.671 -13.947 1.00 96.50 96 LEU A O 1
ATOM 761 N N . ILE A 1 97 ? 19.459 2.485 -11.871 1.00 95.62 97 ILE A N 1
ATOM 762 C CA . ILE A 1 97 ? 20.724 3.177 -12.115 1.00 95.62 97 ILE A CA 1
ATOM 763 C C . ILE A 1 97 ? 21.906 2.314 -11.657 1.00 95.62 97 ILE A C 1
ATOM 765 O O . ILE A 1 97 ? 21.743 1.456 -10.784 1.00 95.62 97 ILE A O 1
ATOM 769 N N . ASN A 1 98 ? 23.071 2.500 -12.277 1.00 92.19 98 ASN A N 1
ATOM 770 C CA . ASN A 1 98 ? 24.332 1.902 -11.833 1.00 92.19 98 ASN A CA 1
ATOM 771 C C . ASN A 1 98 ? 24.935 2.695 -10.653 1.00 92.19 98 ASN A C 1
ATOM 773 O O . ASN A 1 98 ? 24.342 3.663 -10.175 1.00 92.19 98 ASN A O 1
ATOM 777 N N . ASP A 1 99 ? 26.108 2.283 -10.171 1.00 89.25 99 ASP A N 1
ATOM 778 C CA . ASP A 1 99 ? 26.792 2.947 -9.048 1.00 89.25 99 ASP A CA 1
ATOM 779 C C . ASP A 1 99 ? 27.299 4.358 -9.397 1.00 89.25 99 ASP A C 1
ATOM 781 O O . ASP A 1 99 ? 27.500 5.179 -8.506 1.00 89.25 99 ASP A O 1
ATOM 785 N N . ALA A 1 100 ? 27.448 4.667 -10.690 1.00 92.12 100 ALA A N 1
ATOM 786 C CA . ALA A 1 100 ? 27.763 6.005 -11.190 1.00 92.12 100 ALA A CA 1
ATOM 787 C C . ALA A 1 100 ? 26.512 6.893 -11.373 1.00 92.12 100 ALA A C 1
ATOM 789 O O . ALA A 1 100 ? 26.629 8.047 -11.778 1.00 92.12 100 ALA A O 1
ATOM 790 N N . GLY A 1 101 ? 25.310 6.380 -11.078 1.00 92.56 101 GLY A N 1
ATOM 791 C CA . GLY A 1 101 ? 24.047 7.108 -11.226 1.00 92.56 101 GLY A CA 1
ATOM 792 C C . GLY A 1 101 ? 23.466 7.115 -12.645 1.00 92.56 101 GLY A C 1
ATOM 793 O O . GLY A 1 101 ? 22.487 7.814 -12.907 1.00 92.56 101 GLY A O 1
ATOM 794 N N . GLU A 1 102 ? 24.022 6.331 -13.566 1.00 94.44 102 GLU A N 1
ATOM 795 C CA . GLU A 1 102 ? 23.576 6.271 -14.958 1.00 94.44 102 GLU A CA 1
ATOM 796 C C . GLU A 1 102 ? 22.456 5.233 -15.148 1.00 94.44 102 GLU A C 1
ATOM 798 O O . GLU A 1 102 ? 22.490 4.173 -14.514 1.00 94.44 102 GLU A O 1
ATOM 803 N N . PRO A 1 103 ? 21.476 5.467 -16.042 1.00 95.00 103 PRO A N 1
ATOM 804 C CA . PRO A 1 103 ? 20.385 4.525 -16.284 1.00 95.00 103 PRO A CA 1
ATOM 805 C C . PRO A 1 103 ? 20.855 3.140 -16.749 1.00 95.00 103 PRO A C 1
ATOM 807 O O . PRO A 1 103 ? 21.631 3.005 -17.694 1.00 95.00 103 PRO A O 1
ATOM 810 N N . LEU A 1 104 ? 20.297 2.086 -16.153 1.00 94.75 104 LEU A N 1
ATOM 811 C CA . LEU A 1 104 ? 20.562 0.709 -16.564 1.00 94.75 104 LEU A CA 1
ATOM 812 C C . LEU A 1 104 ? 19.795 0.340 -17.837 1.00 94.75 104 LEU A C 1
ATOM 814 O O . LEU A 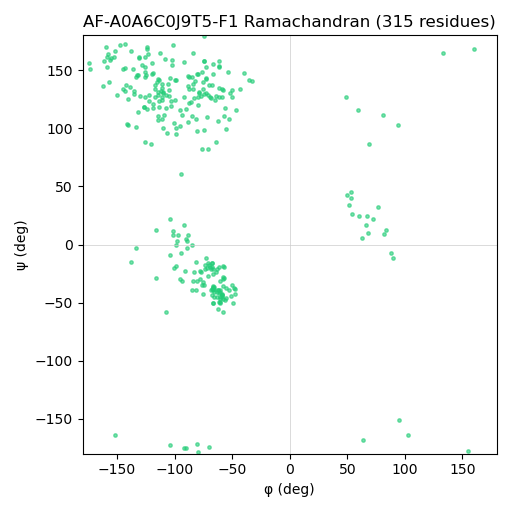1 104 ? 18.564 0.424 -17.894 1.00 94.75 104 LEU A O 1
ATOM 818 N N . ILE A 1 105 ? 20.518 -0.183 -18.829 1.00 93.69 105 ILE A N 1
ATOM 819 C CA . ILE A 1 105 ? 19.935 -0.837 -20.004 1.00 93.69 105 ILE A CA 1
ATOM 820 C C . ILE A 1 105 ? 19.855 -2.337 -19.729 1.00 93.69 105 ILE A C 1
ATOM 822 O O . ILE A 1 105 ? 20.865 -3.034 -19.658 1.00 93.69 105 ILE A O 1
ATOM 826 N N . ILE A 1 106 ? 18.635 -2.848 -19.592 1.00 94.62 106 ILE A N 1
ATOM 827 C CA . ILE A 1 106 ? 18.395 -4.269 -19.336 1.00 94.62 106 ILE A CA 1
ATOM 828 C C . ILE A 1 106 ? 18.219 -4.974 -20.672 1.00 94.62 106 ILE A C 1
ATOM 830 O O . ILE A 1 106 ? 17.374 -4.571 -21.472 1.00 94.62 106 ILE A O 1
ATOM 834 N N . LYS A 1 107 ? 18.982 -6.045 -20.898 1.00 95.00 107 LYS A N 1
ATOM 835 C CA . LYS A 1 107 ? 18.885 -6.861 -22.110 1.00 95.00 107 LYS A CA 1
ATOM 836 C C . LYS A 1 107 ? 18.489 -8.304 -21.809 1.00 95.00 107 LYS A C 1
ATOM 838 O O . LYS A 1 107 ? 18.815 -8.857 -20.753 1.00 95.00 107 LYS A O 1
ATOM 843 N N . ASN A 1 108 ? 17.753 -8.921 -22.729 1.00 93.56 108 ASN A N 1
ATOM 844 C CA . ASN A 1 108 ? 17.382 -10.330 -22.637 1.00 93.56 108 ASN A CA 1
ATOM 845 C C . ASN A 1 108 ? 18.546 -11.244 -23.095 1.00 93.56 108 ASN A C 1
ATOM 847 O O . ASN A 1 108 ? 19.673 -10.795 -23.280 1.00 93.56 108 ASN A O 1
ATOM 851 N N . LYS A 1 109 ? 18.302 -12.559 -23.224 1.00 91.94 109 LYS A N 1
ATOM 852 C CA . LYS A 1 109 ? 19.362 -13.518 -23.609 1.00 91.94 109 LYS A CA 1
ATOM 853 C C . LYS A 1 109 ? 19.842 -13.353 -25.059 1.00 91.94 109 LYS A C 1
ATOM 855 O O . LYS A 1 109 ? 20.940 -13.796 -25.359 1.00 91.94 109 LYS A O 1
ATOM 860 N N . ILE A 1 110 ? 19.038 -12.730 -25.918 1.00 94.94 110 ILE A N 1
ATOM 861 C CA . ILE A 1 110 ? 19.341 -12.473 -27.333 1.00 94.94 110 ILE A CA 1
ATOM 862 C C . ILE A 1 110 ? 19.725 -11.003 -27.575 1.00 94.94 110 ILE A C 1
ATOM 864 O O . ILE A 1 110 ? 19.666 -10.518 -28.696 1.00 94.94 110 ILE A O 1
ATOM 868 N N . ASN A 1 111 ? 20.167 -10.300 -26.522 1.00 9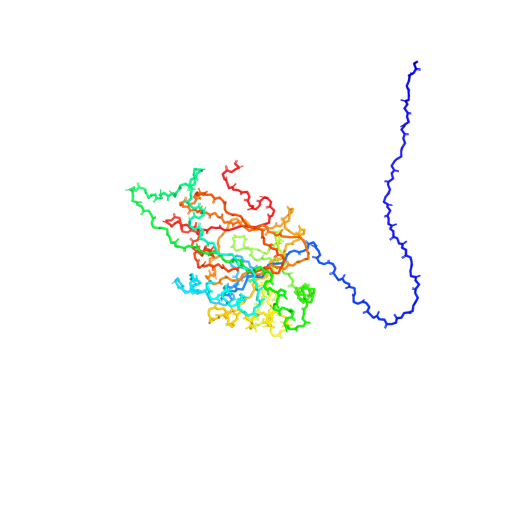3.88 111 ASN A N 1
ATOM 869 C CA . ASN A 1 111 ? 20.688 -8.929 -26.566 1.00 93.88 111 ASN A CA 1
ATOM 870 C C . ASN A 1 111 ? 19.660 -7.839 -26.945 1.00 93.88 111 ASN A C 1
ATOM 872 O O . ASN A 1 111 ? 20.049 -6.709 -27.244 1.00 93.88 111 ASN A O 1
ATOM 876 N N . GLU A 1 112 ? 18.359 -8.127 -26.864 1.00 95.69 112 GLU A N 1
ATOM 877 C CA . GLU A 1 112 ? 17.303 -7.128 -27.068 1.00 95.69 112 GLU A CA 1
ATOM 878 C C . GLU A 1 112 ? 17.008 -6.365 -25.776 1.00 95.69 112 GLU A C 1
ATOM 880 O O . GLU A 1 112 ? 17.019 -6.939 -24.682 1.00 95.69 112 GLU A O 1
ATOM 885 N N . ILE A 1 113 ? 16.694 -5.074 -25.903 1.00 95.38 113 ILE A N 1
ATOM 886 C CA . ILE A 1 113 ? 16.338 -4.216 -24.769 1.00 95.38 113 ILE A CA 1
ATOM 887 C C . ILE A 1 113 ? 14.987 -4.652 -24.195 1.00 95.38 113 ILE A C 1
ATOM 889 O O . ILE A 1 113 ? 13.975 -4.712 -24.890 1.00 95.38 113 ILE A O 1
ATOM 893 N N . VAL A 1 114 ? 14.958 -4.911 -22.891 1.00 95.12 114 VAL A N 1
ATOM 894 C CA . VAL A 1 114 ? 13.748 -5.295 -22.167 1.00 95.12 114 VAL A CA 1
ATOM 895 C C . VAL A 1 114 ? 12.960 -4.047 -21.798 1.00 95.12 114 VAL A C 1
ATOM 897 O O . VAL A 1 114 ? 13.466 -3.140 -21.133 1.00 95.12 114 VAL A O 1
ATOM 900 N N . LYS A 1 115 ? 11.682 -4.011 -22.184 1.00 93.19 115 LYS A N 1
ATOM 901 C CA . LYS A 1 115 ? 10.777 -2.934 -21.788 1.00 93.19 115 LYS A CA 1
ATOM 902 C C . LYS A 1 115 ? 10.557 -2.963 -20.275 1.00 93.19 115 LYS A C 1
ATOM 904 O O . LYS A 1 115 ? 10.091 -3.952 -19.716 1.00 93.19 115 LYS A O 1
ATOM 909 N N . VAL A 1 116 ? 10.832 -1.831 -19.632 1.00 94.88 116 VAL A N 1
ATOM 910 C CA . VAL A 1 116 ? 10.508 -1.600 -18.221 1.00 94.88 116 VAL A CA 1
ATOM 911 C C . VAL A 1 116 ? 9.343 -0.632 -18.133 1.00 94.88 116 VAL A C 1
ATOM 913 O O . VAL A 1 116 ? 9.452 0.528 -18.552 1.00 94.88 116 VAL A O 1
ATOM 916 N N . ASN A 1 117 ? 8.250 -1.121 -17.568 1.00 93.75 117 ASN A N 1
ATOM 917 C CA . ASN A 1 117 ? 7.050 -0.347 -17.289 1.00 93.75 117 ASN A CA 1
ATOM 918 C C . ASN A 1 117 ? 7.303 0.720 -16.215 1.00 93.75 117 ASN A C 1
ATOM 920 O O . ASN A 1 117 ? 8.219 0.622 -15.397 1.00 93.75 117 ASN A O 1
ATOM 924 N N . SER A 1 118 ? 6.492 1.771 -16.250 1.00 92.75 118 SER A N 1
ATOM 925 C CA . SER A 1 118 ? 6.609 2.876 -15.306 1.00 92.75 118 SER A CA 1
ATOM 926 C C . SER A 1 118 ? 6.060 2.481 -13.937 1.00 92.75 118 SER A C 1
ATOM 928 O O . SER A 1 118 ? 5.018 1.839 -13.859 1.00 92.75 118 SER A O 1
ATOM 930 N N . ALA A 1 119 ? 6.743 2.893 -12.872 1.00 97.88 119 ALA A N 1
ATOM 931 C CA . ALA A 1 119 ? 6.319 2.681 -11.497 1.00 97.88 119 ALA A CA 1
ATOM 932 C C . ALA A 1 119 ? 6.505 3.983 -10.714 1.00 97.88 119 ALA A C 1
ATOM 934 O O . ALA A 1 119 ? 7.572 4.604 -10.765 1.00 97.88 119 ALA A O 1
ATOM 935 N N . HIS A 1 120 ? 5.455 4.386 -10.012 1.00 98.69 120 HIS A N 1
ATOM 936 C CA . HIS A 1 120 ? 5.402 5.580 -9.187 1.00 98.69 120 HIS A CA 1
ATOM 937 C C . HIS A 1 120 ? 4.971 5.237 -7.764 1.00 98.69 120 HIS A C 1
ATOM 939 O O . HIS A 1 120 ? 4.190 4.306 -7.539 1.00 98.69 120 HIS A O 1
ATOM 945 N N . PHE A 1 121 ? 5.485 6.019 -6.826 1.00 98.81 121 PHE A N 1
ATOM 946 C CA . PHE A 1 121 ? 5.198 5.920 -5.405 1.00 98.81 121 PHE A CA 1
ATOM 947 C C . PHE A 1 121 ? 4.946 7.319 -4.867 1.00 98.81 121 PHE A C 1
ATOM 949 O O . PHE A 1 121 ? 5.716 8.227 -5.167 1.00 98.81 121 PHE A O 1
ATOM 956 N N . LEU A 1 122 ? 3.869 7.492 -4.117 1.00 98.94 122 LEU A N 1
ATOM 957 C CA . LEU A 1 122 ? 3.518 8.750 -3.475 1.00 98.94 122 LEU A CA 1
ATOM 958 C C . LEU A 1 122 ? 3.542 8.550 -1.966 1.00 98.94 122 LEU A C 1
ATOM 960 O O . LEU A 1 122 ? 2.949 7.592 -1.476 1.00 98.94 122 LEU A O 1
ATOM 964 N N . ILE A 1 123 ? 4.171 9.475 -1.251 1.00 98.88 123 ILE A N 1
ATOM 965 C CA . ILE A 1 123 ? 4.026 9.625 0.193 1.00 98.88 123 ILE A CA 1
ATOM 966 C C . ILE A 1 123 ? 3.253 10.919 0.455 1.00 98.88 123 ILE A C 1
ATOM 968 O O . ILE A 1 123 ? 3.587 11.959 -0.108 1.00 98.88 123 ILE A O 1
ATOM 972 N N . ILE A 1 124 ? 2.228 10.845 1.300 1.00 98.81 124 ILE A N 1
ATOM 973 C CA . ILE A 1 124 ? 1.451 11.986 1.790 1.00 98.81 124 ILE A CA 1
ATOM 974 C C . ILE A 1 124 ? 1.707 12.081 3.293 1.00 98.81 124 ILE A C 1
ATOM 976 O O . ILE A 1 124 ? 1.318 11.184 4.053 1.00 98.81 124 ILE A O 1
ATOM 980 N N . ARG A 1 125 ? 2.415 13.129 3.714 1.00 98.06 125 ARG A N 1
ATOM 981 C CA . ARG A 1 125 ? 2.884 13.286 5.092 1.00 98.06 125 ARG A CA 1
ATOM 982 C C . ARG A 1 125 ? 1.759 13.767 5.993 1.00 98.06 125 ARG A C 1
ATOM 984 O O . ARG A 1 125 ? 1.063 14.723 5.666 1.00 98.06 125 ARG A O 1
ATOM 991 N N . GLY A 1 126 ? 1.571 13.086 7.124 1.00 96.88 126 GLY A N 1
ATOM 992 C CA . GLY A 1 126 ? 0.570 13.478 8.122 1.00 96.88 126 GLY A CA 1
ATOM 993 C C . GLY A 1 126 ? -0.880 13.491 7.616 1.00 96.88 126 GLY A C 1
ATOM 994 O O . GLY A 1 126 ? -1.719 14.188 8.186 1.00 96.88 126 GLY A O 1
ATOM 995 N N . PHE A 1 127 ? -1.206 12.724 6.572 1.00 98.56 127 PHE A N 1
ATOM 996 C CA . PHE A 1 127 ? -2.545 12.757 5.980 1.00 98.56 127 PHE A CA 1
ATOM 997 C C . PHE A 1 127 ? -3.628 12.241 6.930 1.00 98.56 127 PHE A C 1
ATOM 999 O O . PHE A 1 127 ? -4.703 12.828 7.045 1.00 98.56 127 PHE A O 1
ATOM 1006 N N . ILE A 1 128 ? -3.331 11.163 7.663 1.00 98.06 128 ILE A N 1
ATOM 1007 C CA . ILE A 1 128 ? -4.268 10.599 8.636 1.00 98.06 128 ILE A CA 1
ATOM 1008 C C . ILE A 1 128 ? -4.584 11.604 9.752 1.00 98.06 128 ILE A C 1
ATOM 1010 O O . ILE A 1 128 ? -5.763 11.903 9.922 1.00 98.06 128 ILE A O 1
ATOM 1014 N N . PRO A 1 129 ? -3.614 12.181 10.495 1.00 97.06 129 PRO A N 1
ATOM 1015 C CA . PRO A 1 129 ? -3.942 13.155 11.535 1.00 97.06 129 PRO A CA 1
ATOM 1016 C C . PRO A 1 129 ? -4.663 14.401 11.001 1.00 97.06 129 PRO A C 1
ATOM 1018 O O . PRO A 1 129 ? -5.517 14.935 11.711 1.00 97.06 129 PRO A O 1
ATOM 1021 N N . ALA A 1 130 ? -4.396 14.835 9.763 1.00 98.44 130 ALA A N 1
ATOM 1022 C CA . ALA A 1 130 ? -5.137 15.932 9.136 1.00 98.44 130 ALA A CA 1
ATOM 1023 C C . ALA A 1 130 ? -6.626 15.587 8.940 1.00 98.44 130 ALA A C 1
ATOM 1025 O O . ALA A 1 130 ? -7.499 16.377 9.310 1.00 98.44 130 ALA A O 1
ATOM 1026 N N . ILE A 1 131 ? -6.929 14.379 8.444 1.00 98.75 131 ILE A N 1
ATOM 1027 C CA . ILE A 1 131 ? -8.310 13.882 8.353 1.00 98.75 131 ILE A CA 1
ATOM 1028 C C . ILE A 1 131 ? -8.938 13.782 9.746 1.00 98.75 131 ILE A C 1
ATOM 1030 O O . ILE A 1 131 ? -10.035 14.289 9.959 1.00 98.75 131 ILE A O 1
ATOM 1034 N N . LEU A 1 132 ? -8.254 13.164 10.710 1.00 98.31 132 LEU A N 1
ATOM 1035 C CA . LEU A 1 132 ? -8.796 12.972 12.058 1.00 98.31 132 LEU A CA 1
ATOM 1036 C C . LEU A 1 132 ? -9.158 14.307 12.723 1.00 98.31 132 LEU A C 1
ATOM 1038 O O . LEU A 1 132 ? -10.259 14.438 13.255 1.00 98.31 132 LEU A O 1
ATOM 1042 N N . THR A 1 133 ? -8.290 15.316 12.602 1.00 97.88 133 THR A N 1
ATOM 1043 C CA . THR A 1 133 ? -8.513 16.660 13.161 1.00 97.88 133 THR A CA 1
ATOM 1044 C C . THR A 1 133 ? -9.791 17.296 12.614 1.00 97.88 133 THR A C 1
ATOM 1046 O O . THR A 1 133 ? -10.587 17.832 13.384 1.00 97.88 133 THR A O 1
ATOM 1049 N N . LYS A 1 134 ? -10.044 17.176 11.303 1.00 98.25 134 LYS A N 1
ATOM 1050 C CA . LYS A 1 134 ? -11.277 17.665 10.658 1.00 98.25 134 LYS A CA 1
ATOM 1051 C C . LYS A 1 134 ? -12.549 17.044 11.248 1.00 98.25 134 LYS A C 1
ATOM 1053 O O . LYS A 1 134 ? -13.593 17.689 11.246 1.00 98.25 134 LYS A O 1
ATOM 1058 N N . TYR A 1 135 ? -12.462 15.814 11.748 1.00 98.44 135 TYR A N 1
ATOM 1059 C CA . TYR A 1 135 ? -13.577 15.074 12.343 1.00 98.44 135 TYR A CA 1
ATOM 1060 C C . TYR A 1 135 ? -13.568 15.074 13.881 1.00 98.44 135 TYR A C 1
ATOM 1062 O O . TYR A 1 135 ? -14.380 14.381 14.489 1.00 98.44 135 TYR A O 1
ATOM 1070 N N . GLY A 1 136 ? -12.684 15.849 14.519 1.00 97.94 136 GLY A N 1
ATOM 1071 C CA . GLY A 1 136 ? -12.599 15.937 15.979 1.00 97.94 136 GLY A CA 1
ATOM 1072 C C . GLY A 1 136 ? -12.004 14.698 16.658 1.00 97.94 136 GLY A C 1
ATOM 1073 O O . GLY A 1 136 ? -12.240 14.488 17.844 1.00 97.94 136 GLY A O 1
ATOM 1074 N N . PHE A 1 137 ? -11.239 13.885 15.925 1.00 97.50 137 PHE A N 1
ATOM 1075 C CA . PHE A 1 137 ? -10.518 12.725 16.450 1.00 97.50 137 PHE A CA 1
ATOM 1076 C C . PHE A 1 137 ? -9.010 12.972 16.490 1.00 97.50 137 PHE A C 1
ATOM 1078 O O . PHE A 1 137 ? -8.460 13.799 15.763 1.00 97.50 137 PHE A O 1
ATOM 1085 N N . SER A 1 138 ? -8.318 12.193 17.314 1.00 94.62 138 SER A N 1
ATOM 1086 C CA . SER A 1 138 ? -6.862 12.155 17.396 1.00 94.62 138 SER A CA 1
ATOM 1087 C C . SER A 1 138 ? -6.303 10.814 16.915 1.00 94.62 138 SER A C 1
ATOM 1089 O O . SER A 1 138 ? -7.006 9.802 16.845 1.00 94.62 138 SER A O 1
ATOM 1091 N N . MET A 1 139 ? -4.993 10.766 16.655 1.00 92.12 139 MET A N 1
ATOM 1092 C CA . MET A 1 139 ? -4.296 9.499 16.397 1.00 92.12 139 MET A CA 1
ATOM 1093 C C . MET A 1 139 ? -4.457 8.494 17.549 1.00 92.12 139 MET A C 1
ATOM 1095 O O . MET A 1 139 ? -4.460 7.292 17.296 1.00 92.12 139 MET A O 1
ATOM 1099 N N . ASN A 1 140 ? -4.627 8.957 18.793 1.00 91.56 140 ASN A N 1
ATOM 1100 C CA . ASN A 1 140 ? -4.871 8.081 19.941 1.00 91.56 140 ASN A CA 1
ATOM 1101 C C . ASN A 1 140 ? -6.239 7.400 19.859 1.00 91.56 140 ASN A C 1
ATOM 1103 O O . ASN A 1 140 ? -6.338 6.219 20.186 1.00 91.56 140 ASN A O 1
ATOM 1107 N N . ASP A 1 141 ? -7.269 8.108 19.392 1.00 94.19 141 ASP A N 1
ATOM 1108 C CA . ASP A 1 141 ? -8.609 7.539 19.217 1.00 94.19 141 ASP A CA 1
ATOM 1109 C C . ASP A 1 141 ? -8.596 6.455 18.141 1.00 94.19 141 ASP A C 1
ATOM 1111 O O . ASP A 1 141 ? -9.089 5.349 18.366 1.00 94.19 141 ASP A O 1
ATOM 1115 N N . LEU A 1 142 ? -7.935 6.730 17.009 1.00 95.25 142 LEU A N 1
ATOM 1116 C CA . LEU A 1 142 ? -7.736 5.739 15.952 1.00 95.25 142 LEU A CA 1
ATOM 1117 C C . LEU A 1 142 ? -6.946 4.529 16.463 1.00 95.25 142 LEU A C 1
ATOM 1119 O O . LEU A 1 142 ? -7.340 3.387 16.233 1.00 95.25 142 LEU A O 1
ATOM 1123 N N . MET A 1 143 ? -5.841 4.764 17.177 1.00 92.75 143 MET A N 1
ATOM 1124 C CA . MET A 1 143 ? -5.035 3.686 17.750 1.00 92.75 143 MET A CA 1
ATOM 1125 C C . MET A 1 143 ? -5.837 2.843 18.739 1.00 92.75 143 MET A C 1
ATOM 1127 O O . MET A 1 143 ? -5.738 1.620 18.707 1.00 92.75 143 MET A O 1
ATOM 1131 N N . LYS A 1 144 ? -6.666 3.463 19.580 1.00 92.88 144 LYS A N 1
ATOM 1132 C CA . LYS A 1 144 ? -7.564 2.744 20.480 1.00 92.88 144 LYS A CA 1
ATOM 1133 C C . LYS A 1 144 ? -8.548 1.871 19.698 1.00 92.88 144 LYS A C 1
ATOM 1135 O O . LYS A 1 144 ? -8.605 0.672 19.958 1.00 92.88 144 LYS A O 1
ATOM 1140 N N . GLU A 1 145 ? -9.235 2.434 18.702 1.00 95.62 145 GLU A N 1
ATOM 1141 C CA . GLU A 1 145 ? -10.212 1.706 17.882 1.00 95.62 145 GLU A CA 1
ATOM 1142 C C . GLU A 1 145 ? -9.603 0.458 17.225 1.00 95.62 145 GLU A C 1
ATOM 1144 O O . GLU A 1 145 ? -10.199 -0.620 17.277 1.00 95.62 145 GLU A O 1
ATOM 1149 N N . VAL A 1 146 ? -8.406 0.571 16.635 1.00 95.25 146 VAL A N 1
ATOM 1150 C CA . VAL A 1 146 ? -7.770 -0.553 15.922 1.00 95.25 146 VAL A CA 1
ATOM 1151 C C . VAL A 1 146 ? -7.119 -1.574 16.858 1.00 95.25 146 VAL A C 1
ATOM 1153 O O . VAL A 1 146 ? -7.026 -2.754 16.511 1.00 95.25 146 VAL A O 1
ATOM 1156 N N . MET A 1 147 ? -6.648 -1.154 18.034 1.00 92.56 147 MET A N 1
ATOM 1157 C CA . MET A 1 147 ? -5.964 -2.038 18.983 1.00 92.56 147 MET A CA 1
ATOM 1158 C C . MET A 1 147 ? -6.928 -2.826 19.872 1.00 92.56 147 MET A C 1
ATOM 1160 O O . MET A 1 147 ? -6.562 -3.907 20.330 1.00 92.56 147 MET A O 1
ATOM 1164 N N . GLU A 1 148 ? -8.157 -2.340 20.065 1.00 93.56 148 GLU A N 1
ATOM 1165 C CA . GLU A 1 148 ? -9.236 -3.083 20.733 1.00 93.56 148 GLU A CA 1
ATOM 1166 C C . GLU A 1 148 ? -9.772 -4.247 19.878 1.00 93.56 148 GLU A C 1
ATOM 1168 O O . GLU A 1 148 ? -10.404 -5.167 20.401 1.00 93.56 148 GLU A O 1
ATOM 1173 N N . GLN A 1 149 ? -9.478 -4.259 18.573 1.00 95.50 149 GLN A N 1
ATOM 1174 C CA . GLN A 1 149 ? -9.892 -5.339 17.682 1.00 95.50 149 GLN A CA 1
ATOM 1175 C C . GLN A 1 149 ? -9.080 -6.621 17.879 1.00 95.50 149 GLN A C 1
ATOM 1177 O O . GLN A 1 149 ? -7.924 -6.627 18.308 1.00 95.50 149 GLN A O 1
ATOM 1182 N N . LYS A 1 150 ? -9.664 -7.748 17.462 1.00 96.31 150 LYS A N 1
ATOM 1183 C CA . LYS A 1 150 ? -8.941 -9.019 17.385 1.00 96.31 150 LYS A CA 1
ATOM 1184 C C . LYS A 1 150 ? -7.897 -8.977 16.264 1.00 96.31 150 LYS A C 1
ATOM 1186 O O . LYS A 1 150 ? -8.225 -8.717 15.106 1.00 96.31 150 LYS A O 1
ATOM 1191 N N . TRP A 1 151 ? -6.662 -9.311 16.629 1.00 96.38 151 TRP A N 1
ATOM 1192 C CA . TRP A 1 151 ? -5.545 -9.561 15.723 1.00 96.38 151 TRP A CA 1
ATOM 1193 C C . TRP A 1 151 ? -5.243 -11.062 15.680 1.00 96.38 151 TRP A C 1
ATOM 1195 O O . TRP A 1 151 ? -5.094 -11.712 16.721 1.00 96.38 151 TRP A O 1
ATOM 1205 N N . ASP A 1 152 ? -5.170 -11.620 14.478 1.00 97.12 152 ASP A N 1
ATOM 1206 C CA . ASP A 1 152 ? -4.837 -13.018 14.251 1.00 97.12 152 ASP A CA 1
ATOM 1207 C C . ASP A 1 152 ? -3.333 -13.230 14.377 1.00 97.12 152 ASP A C 1
ATOM 1209 O O . ASP A 1 152 ? -2.517 -12.553 13.745 1.00 97.12 152 ASP A O 1
ATOM 1213 N N . ASN A 1 153 ? -2.969 -14.247 15.153 1.00 96.00 153 ASN A N 1
ATOM 1214 C CA . ASN A 1 153 ? -1.598 -14.710 15.341 1.00 96.00 153 ASN A CA 1
ATOM 1215 C C . ASN A 1 153 ? -1.390 -16.144 14.826 1.00 96.00 153 ASN A C 1
ATOM 1217 O O . ASN A 1 153 ? -0.353 -16.753 15.087 1.00 96.00 153 ASN A O 1
ATOM 1221 N N . LYS A 1 154 ? -2.357 -16.679 14.073 1.00 97.06 154 LYS A N 1
ATOM 1222 C CA . LYS A 1 154 ? -2.303 -17.988 13.415 1.00 97.06 154 LYS A CA 1
ATOM 1223 C C . LYS A 1 154 ? -2.716 -17.879 11.950 1.00 97.06 154 LYS A C 1
ATOM 1225 O O . LYS A 1 154 ? -3.302 -16.881 11.541 1.00 97.06 154 LYS A O 1
ATOM 1230 N N . TYR A 1 155 ? -2.357 -18.876 11.152 1.00 96.69 155 TYR A N 1
ATOM 1231 C CA . TYR A 1 155 ? -2.729 -18.967 9.741 1.00 96.69 155 TYR A CA 1
ATOM 1232 C C . TYR A 1 155 ? -2.695 -20.417 9.249 1.00 96.69 155 TYR A C 1
ATOM 1234 O O . TYR A 1 155 ? -2.020 -21.256 9.846 1.00 96.69 155 TYR A O 1
ATOM 1242 N N . TRP A 1 156 ? -3.402 -20.687 8.154 1.00 97.50 156 TRP A N 1
ATOM 1243 C CA . TRP A 1 156 ? -3.286 -21.925 7.385 1.00 97.50 156 TRP A CA 1
ATOM 1244 C C . TRP A 1 156 ? -2.053 -21.872 6.484 1.00 97.50 156 TRP A C 1
ATOM 1246 O O . TRP A 1 156 ? -1.948 -20.988 5.640 1.00 97.50 156 TRP A O 1
ATOM 1256 N N . ASP A 1 157 ? -1.110 -22.796 6.641 1.00 96.31 157 ASP A N 1
ATOM 1257 C CA . ASP A 1 157 ? 0.001 -22.934 5.696 1.00 96.31 157 ASP A CA 1
ATOM 1258 C C . ASP A 1 157 ? -0.427 -23.877 4.564 1.00 96.31 157 ASP A C 1
ATOM 1260 O O . ASP A 1 157 ? -0.484 -25.093 4.752 1.00 96.31 157 ASP A O 1
ATOM 1264 N N . THR A 1 158 ? -0.703 -23.325 3.381 1.00 93.00 158 THR A N 1
ATOM 1265 C CA . THR A 1 158 ? -1.141 -24.081 2.191 1.00 93.00 158 THR A CA 1
ATOM 1266 C C . THR A 1 158 ? -0.101 -25.075 1.677 1.00 93.00 158 THR A C 1
ATOM 1268 O O . THR A 1 158 ? -0.445 -26.042 1.005 1.00 93.00 158 THR A O 1
ATOM 1271 N N . ARG A 1 159 ? 1.182 -24.903 2.000 1.00 94.31 159 ARG A N 1
ATOM 1272 C CA . ARG A 1 159 ? 2.229 -25.855 1.608 1.00 94.31 159 ARG A CA 1
ATOM 1273 C C . ARG A 1 159 ? 2.327 -27.012 2.598 1.00 94.31 159 ARG A C 1
ATOM 1275 O O . ARG A 1 159 ? 2.585 -28.140 2.200 1.00 94.31 159 ARG A O 1
ATOM 1282 N N . ARG A 1 160 ? 2.184 -26.728 3.894 1.00 95.25 160 ARG A N 1
ATOM 1283 C CA . ARG A 1 160 ? 2.321 -27.717 4.978 1.00 95.25 160 ARG A CA 1
ATOM 1284 C C . ARG A 1 160 ? 0.996 -28.338 5.411 1.00 95.25 160 ARG A C 1
ATOM 1286 O O . ARG A 1 160 ? 1.035 -29.251 6.228 1.00 95.25 160 ARG A O 1
ATOM 1293 N N . GLN A 1 161 ? -0.126 -27.832 4.899 1.00 95.56 161 GLN A N 1
ATOM 1294 C CA . GLN A 1 161 ? -1.483 -28.308 5.170 1.00 95.56 161 GLN A CA 1
ATOM 1295 C C . GLN A 1 161 ? -1.788 -28.374 6.676 1.00 95.56 161 GLN A C 1
ATOM 1297 O O . GLN A 1 161 ? -2.287 -29.372 7.190 1.00 95.56 161 GLN A O 1
ATOM 1302 N N . LYS A 1 162 ? -1.415 -27.318 7.413 1.00 97.12 162 LYS A N 1
ATOM 1303 C CA . LYS A 1 162 ? -1.694 -27.200 8.853 1.00 97.12 162 LYS A CA 1
ATOM 1304 C C . LYS A 1 162 ? -1.728 -25.756 9.332 1.00 97.12 162 LYS A C 1
ATOM 1306 O O . LYS A 1 162 ? -1.124 -24.869 8.729 1.00 97.12 162 LYS A O 1
ATOM 1311 N N . VAL A 1 163 ? -2.363 -25.544 10.484 1.00 97.88 163 VAL A N 1
ATOM 1312 C CA . VAL A 1 163 ? -2.367 -24.250 11.175 1.00 97.88 163 VAL A CA 1
ATOM 1313 C C . VAL A 1 163 ? -1.016 -24.003 11.850 1.00 97.88 163 VAL A C 1
ATOM 1315 O O . VAL A 1 163 ? -0.515 -24.845 12.596 1.00 97.88 163 VAL A O 1
ATOM 1318 N N . LEU A 1 164 ? -0.435 -22.828 11.612 1.00 97.25 164 LEU A N 1
ATOM 1319 C CA . LEU A 1 164 ? 0.830 -22.374 12.187 1.00 97.25 164 LEU A CA 1
ATOM 1320 C C . LEU A 1 164 ? 0.678 -21.023 12.889 1.00 97.25 164 LEU A C 1
ATOM 1322 O O . LEU A 1 164 ? -0.260 -20.274 12.631 1.00 97.25 164 LEU A O 1
ATOM 1326 N N . ASN A 1 165 ? 1.636 -20.696 13.758 1.00 96.50 165 ASN A N 1
ATOM 1327 C CA . ASN A 1 165 ? 1.713 -19.391 14.411 1.00 96.50 165 ASN A CA 1
ATOM 1328 C C . ASN A 1 165 ? 2.392 -18.359 13.499 1.00 96.50 165 ASN A C 1
ATOM 1330 O O . ASN A 1 165 ? 3.401 -18.644 12.845 1.00 96.50 165 ASN A O 1
ATOM 1334 N N . LYS A 1 166 ? 1.883 -17.128 13.500 1.00 92.50 166 LYS A N 1
ATOM 1335 C CA . LYS A 1 166 ? 2.522 -15.986 12.852 1.00 92.50 166 LYS A CA 1
ATOM 1336 C C . LYS A 1 166 ? 3.607 -15.423 13.770 1.00 92.50 166 LYS A C 1
ATOM 1338 O O . LYS A 1 166 ? 3.327 -14.778 14.772 1.00 92.50 166 LYS A O 1
ATOM 1343 N N . HIS A 1 167 ? 4.866 -15.639 13.405 1.00 88.69 167 HIS A N 1
ATOM 1344 C CA . HIS A 1 167 ? 6.006 -15.079 14.144 1.00 88.69 167 HIS A CA 1
ATOM 1345 C C . HIS A 1 167 ? 6.459 -13.713 13.613 1.00 88.69 167 HIS A C 1
ATOM 1347 O O . HIS A 1 167 ? 7.121 -12.957 14.321 1.00 88.69 167 HIS A O 1
ATOM 1353 N N . ALA A 1 168 ? 6.140 -13.405 12.353 1.00 87.94 168 ALA A N 1
ATOM 1354 C CA . ALA A 1 168 ? 6.640 -12.211 11.679 1.00 87.94 168 ALA A CA 1
ATOM 1355 C C . ALA A 1 168 ? 5.817 -10.954 11.980 1.00 87.94 168 ALA A C 1
ATOM 1357 O O . ALA A 1 168 ? 6.399 -9.874 12.006 1.00 87.94 168 ALA A O 1
ATOM 1358 N N . ARG A 1 169 ? 4.507 -11.097 12.206 1.00 91.81 169 ARG A N 1
ATOM 1359 C CA . ARG A 1 169 ? 3.537 -10.023 12.479 1.00 91.81 169 ARG A CA 1
ATOM 1360 C C . ARG A 1 169 ? 2.174 -10.631 12.811 1.00 91.81 169 ARG A C 1
ATOM 1362 O O . ARG A 1 169 ? 1.897 -11.744 12.365 1.00 91.81 169 ARG A O 1
ATOM 1369 N N . GLU A 1 170 ? 1.329 -9.903 13.524 1.00 94.62 170 GLU A N 1
ATOM 1370 C CA . GLU A 1 170 ? -0.098 -10.236 13.633 1.00 94.62 170 GLU A CA 1
ATOM 1371 C C . GLU A 1 170 ? -0.882 -9.506 12.540 1.00 94.62 170 GLU A C 1
ATOM 1373 O O . GLU A 1 170 ? -0.405 -8.507 11.998 1.00 94.62 170 GLU A O 1
ATOM 1378 N N . ASN A 1 171 ? -2.060 -10.010 12.180 1.00 95.50 171 ASN A N 1
ATOM 1379 C CA . ASN A 1 171 ? -2.837 -9.459 11.070 1.00 95.50 171 ASN A CA 1
ATOM 1380 C C . ASN A 1 171 ? -4.343 -9.480 11.352 1.00 95.50 171 ASN A C 1
ATOM 1382 O O . ASN A 1 171 ? -4.817 -10.335 12.090 1.00 95.50 171 ASN A O 1
ATOM 1386 N N . ASN A 1 172 ? -5.089 -8.561 10.757 1.00 95.88 172 ASN A N 1
ATOM 1387 C CA . ASN A 1 172 ? -6.539 -8.649 10.616 1.00 95.88 172 ASN A CA 1
ATOM 1388 C C . ASN A 1 172 ? -6.956 -8.062 9.256 1.00 95.88 172 ASN A C 1
ATOM 1390 O O . ASN A 1 172 ? -6.136 -7.490 8.536 1.00 95.88 172 ASN A O 1
ATOM 1394 N N . VAL A 1 173 ? -8.231 -8.196 8.904 1.00 98.19 173 VAL A N 1
ATOM 1395 C CA . VAL A 1 173 ? -8.823 -7.514 7.746 1.00 98.19 173 VAL A CA 1
ATOM 1396 C C . VAL A 1 173 ? -10.050 -6.740 8.215 1.00 98.19 173 VAL A C 1
ATOM 1398 O O . VAL A 1 173 ? -10.771 -7.188 9.105 1.00 98.19 173 VAL A O 1
ATOM 1401 N N . ILE A 1 174 ? -10.295 -5.575 7.623 1.00 98.56 174 ILE A N 1
ATOM 1402 C CA . ILE A 1 174 ? -11.533 -4.811 7.786 1.00 98.56 174 ILE A CA 1
ATOM 1403 C C . ILE A 1 174 ? -12.243 -4.781 6.433 1.00 98.56 174 ILE A C 1
ATOM 1405 O O . ILE A 1 174 ? -11.605 -4.508 5.418 1.00 98.56 174 ILE A O 1
ATOM 1409 N N . SER A 1 175 ? -13.538 -5.089 6.389 1.00 98.25 175 SER A N 1
ATOM 1410 C CA . SER A 1 175 ? -14.335 -5.103 5.154 1.00 98.25 175 SER A CA 1
ATOM 1411 C C . SER A 1 175 ? -15.818 -4.804 5.432 1.00 98.25 175 SER A C 1
ATOM 1413 O O . SER A 1 175 ? -16.167 -4.274 6.482 1.00 98.25 175 SER A O 1
ATOM 1415 N N . GLY A 1 176 ? -16.721 -5.087 4.490 1.00 97.38 176 GLY A N 1
ATOM 1416 C CA . GLY A 1 176 ? -18.166 -4.865 4.637 1.00 97.38 176 GLY A CA 1
ATOM 1417 C C . GLY A 1 176 ? -18.873 -5.847 5.581 1.00 97.38 176 GLY A C 1
ATOM 1418 O O . GLY A 1 176 ? -20.024 -5.620 5.950 1.00 97.38 176 GLY A O 1
ATOM 1419 N N . ILE A 1 177 ? -18.198 -6.924 5.990 1.00 96.69 177 ILE A N 1
ATOM 1420 C CA . ILE A 1 177 ? -18.756 -8.008 6.808 1.00 96.69 177 ILE A CA 1
ATOM 1421 C C . ILE A 1 177 ? -17.951 -8.223 8.091 1.00 96.69 177 ILE A C 1
ATOM 1423 O O . ILE A 1 177 ? -16.847 -7.710 8.244 1.00 96.69 177 ILE A O 1
ATOM 1427 N N . THR A 1 178 ? -18.502 -9.006 9.017 1.00 98.12 178 THR A N 1
ATOM 1428 C CA . THR A 1 178 ? -17.778 -9.518 10.187 1.00 98.12 178 THR A CA 1
ATOM 1429 C C . THR A 1 178 ? -17.586 -11.022 10.040 1.00 98.12 178 THR A C 1
ATOM 1431 O O . THR A 1 178 ? -18.509 -11.722 9.630 1.00 98.12 178 THR A O 1
ATOM 1434 N N . GLN A 1 179 ? -16.400 -11.520 10.384 1.00 98.00 179 GLN A N 1
ATOM 1435 C CA . GLN A 1 179 ? -16.058 -12.939 10.339 1.00 98.00 179 GLN A CA 1
ATOM 1436 C C . GLN A 1 179 ? -15.153 -13.291 11.519 1.00 98.00 179 GLN A C 1
ATOM 1438 O O . GLN A 1 179 ? -14.153 -12.618 11.768 1.00 98.00 179 GLN A O 1
ATOM 1443 N N . THR A 1 180 ? -15.470 -14.375 12.223 1.00 97.62 180 THR A N 1
ATOM 1444 C CA . THR A 1 180 ? -14.549 -15.000 13.179 1.00 97.62 180 THR A CA 1
ATOM 1445 C C . THR A 1 180 ? -13.614 -15.950 12.437 1.00 97.62 180 THR A C 1
ATOM 1447 O O . THR A 1 180 ? -14.057 -16.687 11.558 1.00 97.62 180 THR A O 1
ATOM 1450 N N . ALA A 1 181 ? -12.328 -15.954 12.791 1.00 97.50 181 ALA A N 1
ATOM 1451 C CA . ALA A 1 181 ? -11.349 -16.809 12.132 1.00 97.50 181 ALA A CA 1
ATOM 1452 C C . ALA A 1 181 ? -11.697 -18.307 12.217 1.00 97.50 181 ALA A C 1
ATOM 1454 O O . ALA A 1 181 ? -11.936 -18.848 13.298 1.00 97.50 181 ALA A O 1
ATOM 1455 N N . ASN A 1 182 ? -11.595 -18.987 11.077 1.00 98.06 182 ASN A N 1
ATOM 1456 C CA . ASN A 1 182 ? -11.479 -20.434 10.963 1.00 98.06 182 ASN A CA 1
ATOM 1457 C C . ASN A 1 182 ? -10.163 -20.758 10.241 1.00 98.06 182 ASN A C 1
ATOM 1459 O O . ASN A 1 182 ? -10.099 -20.912 9.018 1.00 98.06 182 ASN A O 1
ATOM 1463 N N . TYR A 1 183 ? -9.084 -20.849 11.021 1.00 97.44 183 TYR A N 1
ATOM 1464 C CA . TYR A 1 183 ? -7.743 -21.055 10.478 1.00 97.44 183 TYR A CA 1
ATOM 1465 C C . TYR A 1 183 ? -7.571 -22.392 9.759 1.00 97.44 183 TYR A C 1
ATOM 1467 O O . TYR A 1 183 ? -6.669 -22.491 8.943 1.00 97.44 183 TYR A O 1
ATOM 1475 N N . ALA A 1 184 ? -8.375 -23.416 10.054 1.00 97.06 184 ALA A N 1
ATOM 1476 C CA . ALA A 1 184 ? -8.275 -24.702 9.362 1.00 97.06 184 ALA A CA 1
ATOM 1477 C C . ALA A 1 184 ? -8.765 -24.607 7.906 1.00 97.06 184 ALA A C 1
ATOM 1479 O O . ALA A 1 184 ? -8.273 -25.324 7.045 1.00 97.06 184 ALA A O 1
ATOM 1480 N N . GLU A 1 185 ? -9.675 -23.672 7.627 1.00 97.19 185 GLU A N 1
ATOM 1481 C CA . GLU A 1 185 ? -10.202 -23.387 6.286 1.00 97.19 185 GLU A CA 1
ATOM 1482 C C . GLU A 1 185 ? -9.498 -22.204 5.605 1.00 97.19 185 GLU A C 1
ATOM 1484 O O . GLU A 1 185 ? -9.960 -21.706 4.581 1.00 97.19 185 GLU A O 1
ATOM 1489 N N . GLY A 1 186 ? -8.411 -21.689 6.187 1.00 96.81 186 GLY A N 1
ATOM 1490 C CA . GLY A 1 186 ? -7.738 -20.505 5.652 1.00 96.81 186 GLY A CA 1
ATOM 1491 C C . GLY A 1 186 ? -8.567 -19.219 5.753 1.00 96.81 186 GLY A C 1
ATOM 1492 O O . GLY A 1 186 ? -8.320 -18.283 5.000 1.00 96.81 186 GLY A O 1
ATOM 1493 N N . LYS A 1 187 ? -9.521 -19.134 6.685 1.00 97.81 187 LYS A N 1
ATOM 1494 C CA . LYS A 1 187 ? -10.346 -17.941 6.924 1.00 97.81 187 LYS A CA 1
ATOM 1495 C C . LYS A 1 187 ? -9.854 -17.210 8.170 1.00 97.81 187 LYS A C 1
ATOM 1497 O O . LYS A 1 187 ? -9.840 -17.789 9.256 1.00 97.81 187 LYS A O 1
ATOM 1502 N N . GLY A 1 188 ? -9.415 -15.962 8.036 1.00 97.31 188 GLY A N 1
ATOM 1503 C CA . GLY A 1 188 ? -9.016 -15.144 9.187 1.00 97.31 188 GLY A CA 1
ATOM 1504 C C . GLY A 1 188 ? -10.160 -14.296 9.737 1.00 97.31 188 GLY A C 1
ATOM 1505 O O . GLY A 1 188 ? -11.311 -14.414 9.312 1.00 97.31 188 GLY A O 1
ATOM 1506 N N . THR A 1 189 ? -9.849 -13.460 10.717 1.00 97.81 189 THR A N 1
ATOM 1507 C CA . THR A 1 189 ? -10.796 -12.522 11.313 1.00 97.81 189 THR A CA 1
ATOM 1508 C C . THR A 1 189 ? -11.033 -11.339 10.371 1.00 97.81 189 THR A C 1
ATOM 1510 O O . THR A 1 189 ? -10.075 -10.741 9.865 1.00 97.81 189 THR A O 1
ATOM 1513 N N . ILE A 1 190 ? -12.309 -10.977 10.187 1.00 98.50 190 ILE A N 1
ATOM 1514 C CA . ILE A 1 190 ? -12.746 -9.780 9.457 1.00 98.50 190 ILE A CA 1
ATOM 1515 C C . ILE A 1 190 ? -13.592 -8.912 10.386 1.00 98.50 190 ILE A C 1
ATOM 1517 O O . ILE A 1 190 ? -14.564 -9.391 10.972 1.00 98.50 190 ILE A O 1
ATOM 1521 N N . HIS A 1 191 ? -13.251 -7.632 10.482 1.00 98.38 191 HIS A N 1
ATOM 1522 C CA . HIS A 1 191 ? -14.039 -6.619 11.184 1.00 98.38 191 HIS A CA 1
ATOM 1523 C C . HIS A 1 191 ? -14.862 -5.814 10.179 1.00 98.38 191 HIS A C 1
ATOM 1525 O O . HIS A 1 191 ? -14.386 -5.515 9.086 1.00 98.38 191 HIS A O 1
ATOM 1531 N N . ALA A 1 192 ? -16.097 -5.452 10.525 1.00 98.25 192 ALA A N 1
ATOM 1532 C CA . ALA A 1 192 ? -16.919 -4.659 9.615 1.00 98.25 192 ALA A CA 1
ATOM 1533 C C . ALA A 1 192 ? -16.596 -3.164 9.749 1.00 98.25 192 ALA A C 1
ATOM 1535 O O . ALA A 1 192 ? -16.605 -2.653 10.867 1.00 98.25 192 ALA A O 1
ATOM 1536 N N . PHE A 1 193 ? -16.421 -2.444 8.633 1.00 98.19 193 PHE A N 1
ATOM 1537 C CA . PHE A 1 193 ? -16.220 -0.985 8.633 1.00 98.19 193 PHE A CA 1
ATOM 1538 C C . PHE A 1 193 ? -17.294 -0.257 9.443 1.00 98.19 193 PHE A C 1
ATOM 1540 O O . PHE A 1 193 ? -16.971 0.565 10.286 1.00 98.19 193 PHE A O 1
ATOM 1547 N N . LYS A 1 194 ? -18.567 -0.638 9.283 1.00 97.19 194 LYS A N 1
ATOM 1548 C CA . LYS A 1 194 ? -19.694 -0.037 10.019 1.00 97.19 194 LYS A CA 1
ATOM 1549 C C . LYS A 1 194 ? -19.585 -0.122 11.553 1.00 97.19 194 LYS A C 1
ATOM 1551 O O . LYS A 1 194 ? -20.298 0.599 12.238 1.00 97.19 194 LYS A O 1
ATOM 1556 N N . ASN A 1 195 ? -18.738 -1.012 12.079 1.00 97.56 195 ASN A N 1
ATOM 1557 C CA . ASN A 1 195 ? -18.497 -1.179 13.514 1.00 97.56 195 ASN A CA 1
ATOM 1558 C C . ASN A 1 195 ? -17.216 -0.458 13.984 1.00 97.56 195 ASN A C 1
ATOM 1560 O O . ASN A 1 195 ? -16.877 -0.534 15.161 1.00 97.56 195 ASN A O 1
ATOM 1564 N N . MET A 1 196 ? -16.490 0.200 13.075 1.00 98.06 196 MET A N 1
ATOM 1565 C CA . MET A 1 196 ? -15.242 0.920 13.323 1.00 98.06 196 MET A CA 1
ATOM 1566 C C . MET A 1 196 ? -15.389 2.357 12.810 1.00 98.06 196 MET A C 1
ATOM 1568 O O . MET A 1 196 ? -15.111 2.649 11.647 1.00 98.06 196 MET A O 1
ATOM 1572 N N . THR A 1 197 ? -15.888 3.237 13.678 1.00 98.44 197 THR A N 1
ATOM 1573 C CA . THR A 1 197 ? -16.264 4.623 13.371 1.00 98.44 197 THR A CA 1
ATOM 1574 C C . THR A 1 197 ? -15.177 5.387 12.617 1.00 98.44 197 THR A C 1
ATOM 1576 O O . THR A 1 197 ? -15.457 5.999 11.586 1.00 98.44 197 THR A O 1
ATOM 1579 N N . ILE A 1 198 ? -13.938 5.363 13.108 1.00 98.56 198 ILE A N 1
ATOM 1580 C CA . ILE A 1 198 ? -12.844 6.157 12.544 1.00 98.56 198 ILE A CA 1
ATOM 1581 C C . ILE A 1 198 ? -12.357 5.529 11.236 1.00 98.56 198 ILE A C 1
ATOM 1583 O O . ILE A 1 198 ? -12.162 6.239 10.249 1.00 98.56 198 ILE A O 1
ATOM 1587 N N . MET A 1 199 ? -12.220 4.203 11.177 1.00 98.50 199 MET A N 1
ATOM 1588 C CA . MET A 1 199 ? -11.875 3.508 9.932 1.00 98.50 199 MET A CA 1
ATOM 1589 C C . MET A 1 199 ? -12.920 3.731 8.828 1.00 98.50 199 MET A C 1
ATOM 1591 O O . MET A 1 199 ? -12.549 3.939 7.675 1.00 98.50 199 MET A O 1
ATOM 1595 N N . ASP A 1 200 ? -14.216 3.743 9.145 1.00 98.56 200 ASP A N 1
ATOM 1596 C CA . ASP A 1 200 ? -15.269 4.043 8.165 1.00 98.56 200 ASP A CA 1
ATOM 1597 C C . ASP A 1 200 ? -15.206 5.498 7.666 1.00 98.56 200 ASP A C 1
ATOM 1599 O O . ASP A 1 200 ? -15.394 5.755 6.475 1.00 98.56 200 ASP A O 1
ATOM 1603 N N . ILE A 1 201 ? -14.866 6.455 8.541 1.00 98.62 201 ILE A N 1
ATOM 1604 C CA . ILE A 1 201 ? -14.591 7.845 8.139 1.00 98.62 201 ILE A CA 1
ATOM 1605 C C . ILE A 1 201 ? -13.412 7.897 7.162 1.00 98.62 201 ILE A C 1
ATOM 1607 O O . ILE A 1 201 ? -13.542 8.482 6.088 1.00 98.62 201 ILE A O 1
ATOM 1611 N N . LEU A 1 202 ? -12.290 7.244 7.483 1.00 98.75 202 LEU A N 1
ATOM 1612 C CA . LEU A 1 202 ? -11.118 7.202 6.601 1.00 98.75 202 LEU A CA 1
ATOM 1613 C C . LEU A 1 202 ? -11.460 6.592 5.235 1.00 98.75 202 LEU A C 1
ATOM 1615 O O . LEU A 1 202 ? -11.090 7.153 4.206 1.00 98.75 202 LEU A O 1
ATOM 1619 N N . LYS A 1 203 ? -12.238 5.500 5.205 1.00 98.50 203 LYS A N 1
ATOM 1620 C CA . LYS A 1 203 ? -12.728 4.887 3.959 1.00 98.50 203 LYS A CA 1
ATOM 1621 C C . LYS A 1 203 ? -13.496 5.891 3.099 1.00 98.50 203 LYS A C 1
ATOM 1623 O O . LYS A 1 203 ? -13.262 5.978 1.893 1.00 98.50 203 LYS A O 1
ATOM 1628 N N . LYS A 1 204 ? -14.419 6.638 3.712 1.00 98.56 204 LYS A N 1
ATOM 1629 C CA . LYS A 1 204 ? -15.237 7.650 3.027 1.00 98.56 204 LYS A CA 1
ATOM 1630 C C . LYS A 1 204 ? -14.398 8.823 2.534 1.00 98.56 204 LYS A C 1
ATOM 1632 O O . LYS A 1 204 ? -14.667 9.314 1.443 1.00 98.56 204 LYS A O 1
ATOM 1637 N N . GLU A 1 205 ? -13.382 9.247 3.284 1.00 98.62 205 GLU A N 1
ATOM 1638 C CA . GLU A 1 205 ? -12.462 10.293 2.829 1.00 98.62 205 GLU A CA 1
ATOM 1639 C C . GLU A 1 205 ? -11.599 9.838 1.658 1.00 98.62 205 GLU A C 1
ATOM 1641 O O . GLU A 1 205 ? -11.481 10.571 0.680 1.00 98.62 205 GLU A O 1
ATOM 1646 N N . PHE A 1 206 ? -11.054 8.620 1.691 1.00 98.69 206 PHE A N 1
ATOM 1647 C CA . PHE A 1 206 ? -10.283 8.108 0.558 1.00 98.69 206 PHE A CA 1
ATOM 1648 C C . PHE A 1 206 ? -11.135 7.987 -0.704 1.00 98.69 206 PHE A C 1
ATOM 1650 O O . PHE A 1 206 ? -10.678 8.359 -1.779 1.00 98.69 206 PHE A O 1
ATOM 1657 N N . MET A 1 207 ? -12.395 7.563 -0.582 1.00 98.44 207 MET A N 1
ATOM 1658 C CA . MET A 1 207 ? -13.320 7.476 -1.715 1.00 98.44 207 MET A CA 1
ATOM 1659 C C . MET A 1 207 ? -13.525 8.821 -2.438 1.00 98.44 207 MET A C 1
ATOM 1661 O O . MET A 1 207 ? -13.777 8.826 -3.640 1.00 98.44 207 MET A O 1
ATOM 1665 N N . LYS A 1 208 ? -13.377 9.961 -1.748 1.00 98.69 208 LYS A N 1
ATOM 1666 C CA . LYS A 1 208 ? -13.491 11.297 -2.363 1.00 98.69 208 LYS A CA 1
ATOM 1667 C C . LYS A 1 208 ? -12.337 11.636 -3.307 1.00 98.69 208 LYS A C 1
ATOM 1669 O O . LYS A 1 208 ? -12.493 12.535 -4.124 1.00 98.69 208 LYS A O 1
ATOM 1674 N N . ILE A 1 209 ? -11.210 10.924 -3.220 1.00 98.62 209 ILE A N 1
ATOM 1675 C CA . ILE A 1 209 ? -10.084 11.085 -4.152 1.00 98.62 209 ILE A CA 1
ATOM 1676 C C . ILE A 1 209 ? -10.495 10.642 -5.565 1.00 98.62 209 ILE A C 1
ATOM 1678 O O . ILE A 1 209 ? -10.064 11.227 -6.556 1.00 98.62 209 ILE A O 1
ATOM 1682 N N . GLY A 1 210 ? -11.323 9.600 -5.664 1.00 97.94 210 GLY A N 1
ATOM 1683 C CA . GLY A 1 210 ? -11.826 9.076 -6.927 1.00 97.94 210 GLY A CA 1
ATOM 1684 C C . GLY A 1 210 ? -12.333 7.641 -6.806 1.00 97.94 210 GLY A C 1
ATOM 1685 O O . GLY A 1 210 ? -12.063 6.946 -5.827 1.00 97.94 210 GLY A O 1
ATOM 1686 N N . GLU A 1 211 ? -13.032 7.165 -7.836 1.00 96.44 211 GLU A N 1
ATOM 1687 C CA . GLU A 1 211 ? -13.725 5.866 -7.824 1.00 96.44 211 GLU A CA 1
ATOM 1688 C C . GLU A 1 211 ? -12.807 4.682 -7.488 1.00 96.44 211 GLU A C 1
ATOM 1690 O O . GLU A 1 211 ? -13.189 3.781 -6.740 1.00 96.44 211 GLU A O 1
ATOM 1695 N N . LYS A 1 212 ? -11.556 4.699 -7.969 1.00 98.00 212 LYS A N 1
ATOM 1696 C CA . LYS A 1 212 ? -10.581 3.635 -7.683 1.00 98.00 212 LYS A CA 1
ATOM 1697 C C . LYS A 1 212 ? -10.146 3.568 -6.212 1.00 98.00 212 LYS A C 1
ATOM 1699 O O . LYS A 1 212 ? -9.588 2.548 -5.814 1.00 98.00 212 LYS A O 1
ATOM 1704 N N . PHE A 1 213 ? -10.400 4.611 -5.420 1.00 98.50 213 PHE A N 1
ATOM 1705 C CA . PHE A 1 213 ? -10.143 4.656 -3.976 1.00 98.50 213 PHE A CA 1
ATOM 1706 C C . PHE A 1 213 ? -11.347 4.176 -3.145 1.00 98.50 213 PHE A C 1
ATOM 1708 O O . PHE A 1 213 ? -11.306 4.201 -1.915 1.00 98.50 213 PHE A O 1
ATOM 1715 N N . ASN A 1 214 ? -12.418 3.690 -3.785 1.00 97.06 214 ASN A N 1
ATOM 1716 C CA . ASN A 1 214 ? -13.471 2.945 -3.100 1.00 97.06 214 ASN A CA 1
ATOM 1717 C C . ASN A 1 214 ? -13.001 1.512 -2.800 1.00 97.06 214 ASN A C 1
ATOM 1719 O O . ASN A 1 214 ? -13.260 0.570 -3.548 1.00 97.06 214 ASN A O 1
ATOM 1723 N N . PHE A 1 215 ? -12.260 1.360 -1.707 1.00 97.69 215 PHE A N 1
ATOM 1724 C CA . PHE A 1 215 ? -11.659 0.088 -1.318 1.00 97.69 215 PHE A CA 1
ATOM 1725 C C . PHE A 1 215 ? -12.690 -0.916 -0.782 1.00 97.69 215 PHE A C 1
ATOM 1727 O O . PHE A 1 215 ? -13.610 -0.554 -0.041 1.00 97.69 215 PHE A O 1
ATOM 1734 N N . ALA A 1 216 ? -12.499 -2.196 -1.110 1.00 97.44 216 ALA A N 1
ATOM 1735 C CA . ALA A 1 216 ? -13.321 -3.295 -0.601 1.00 97.44 216 ALA A CA 1
ATOM 1736 C C . ALA A 1 216 ? -12.895 -3.716 0.814 1.00 97.44 216 ALA A C 1
ATOM 1738 O O . ALA A 1 216 ? -13.721 -4.146 1.630 1.00 97.44 216 ALA A O 1
ATOM 1739 N N . CYS A 1 217 ? -11.603 -3.581 1.121 1.00 98.19 217 CYS A N 1
ATOM 1740 C CA . CYS A 1 217 ? -11.054 -3.941 2.418 1.00 98.19 217 CYS A CA 1
ATOM 1741 C C . CYS A 1 217 ? -9.808 -3.129 2.795 1.00 98.19 217 CYS A C 1
ATOM 1743 O O . CYS A 1 217 ? -9.190 -2.466 1.959 1.00 98.19 217 CYS A O 1
ATOM 1745 N N . ALA A 1 218 ? -9.433 -3.225 4.069 1.00 98.38 218 ALA A N 1
ATOM 1746 C CA . ALA A 1 218 ? -8.153 -2.784 4.600 1.00 98.38 218 ALA A CA 1
ATOM 1747 C C . ALA A 1 218 ? -7.487 -3.940 5.358 1.00 98.38 218 ALA A C 1
ATOM 1749 O O . ALA A 1 218 ? -8.023 -4.425 6.354 1.00 98.38 218 ALA A O 1
ATOM 1750 N N . GLU A 1 219 ? -6.318 -4.385 4.905 1.00 97.81 219 GLU A N 1
ATOM 1751 C CA . GLU A 1 219 ? -5.541 -5.426 5.579 1.00 97.81 219 GLU A CA 1
ATOM 1752 C C . GLU A 1 219 ? -4.583 -4.805 6.597 1.00 97.81 219 GLU A C 1
ATOM 1754 O O . GLU A 1 219 ? -3.659 -4.079 6.230 1.00 97.81 219 GLU A O 1
ATOM 1759 N N . GLY A 1 220 ? -4.779 -5.116 7.875 1.00 96.81 220 GLY A N 1
ATOM 1760 C CA . GLY A 1 220 ? -3.937 -4.660 8.969 1.00 96.81 220 GLY A CA 1
ATOM 1761 C C . GLY A 1 220 ? -2.761 -5.592 9.210 1.00 96.81 220 GLY A C 1
ATOM 1762 O O . GLY A 1 220 ? -2.916 -6.799 9.356 1.00 96.81 220 GLY A O 1
ATOM 1763 N N . ASN A 1 221 ? -1.569 -5.029 9.361 1.00 95.25 221 ASN A N 1
ATOM 1764 C CA . ASN A 1 221 ? -0.367 -5.729 9.787 1.00 95.25 221 ASN A CA 1
ATOM 1765 C C . ASN A 1 221 ? 0.218 -5.034 11.019 1.00 95.25 221 ASN A C 1
ATOM 1767 O O . ASN A 1 221 ? 0.638 -3.879 10.935 1.00 95.25 221 ASN A O 1
ATOM 1771 N N . LYS A 1 222 ? 0.255 -5.742 12.152 1.00 93.62 222 LYS A N 1
ATOM 1772 C CA . LYS A 1 222 ? 0.776 -5.252 13.433 1.00 93.62 222 LYS A CA 1
ATOM 1773 C C . LYS A 1 222 ? 2.162 -5.824 13.711 1.00 93.62 222 LYS A C 1
ATOM 1775 O O . LYS A 1 222 ? 2.363 -7.042 13.760 1.00 93.62 222 LYS A O 1
ATOM 1780 N N . TYR A 1 223 ? 3.107 -4.919 13.923 1.00 90.94 223 TYR A N 1
ATOM 1781 C CA . TYR A 1 223 ? 4.509 -5.182 14.203 1.00 90.94 223 TYR A CA 1
ATOM 1782 C C . TYR A 1 223 ? 4.815 -4.737 15.635 1.00 90.94 223 TYR A C 1
ATOM 1784 O O . TYR A 1 223 ? 4.699 -3.554 15.957 1.00 90.94 223 TYR A O 1
ATOM 1792 N N . MET A 1 224 ? 5.230 -5.680 16.480 1.00 84.75 224 MET A N 1
ATOM 1793 C CA . MET A 1 224 ? 5.710 -5.388 17.831 1.00 84.75 224 MET A CA 1
ATOM 1794 C C . MET A 1 224 ? 7.115 -4.769 17.767 1.00 84.75 224 MET A C 1
ATOM 1796 O O . MET A 1 224 ? 7.854 -4.976 16.792 1.00 84.75 224 MET A O 1
ATOM 1800 N N . ASP A 1 225 ? 7.507 -4.046 18.817 1.00 78.69 225 ASP A N 1
ATOM 1801 C CA . ASP A 1 225 ? 8.792 -3.339 18.942 1.00 78.69 225 ASP A CA 1
ATOM 1802 C C 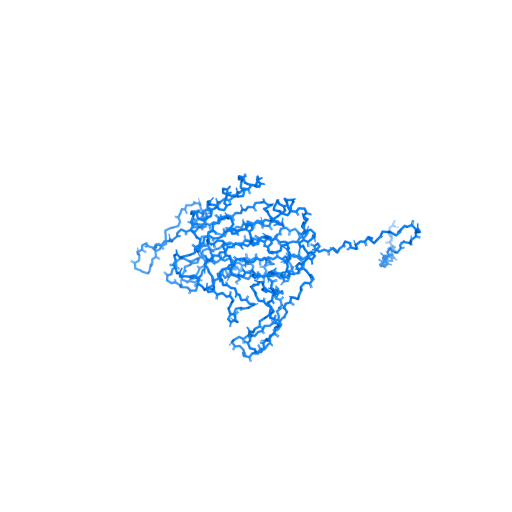. ASP A 1 225 ? 9.094 -2.419 17.736 1.00 78.69 225 ASP A C 1
ATOM 1804 O O . ASP A 1 225 ? 10.238 -2.337 17.265 1.00 78.69 225 ASP A O 1
ATOM 1808 N N . GLY A 1 226 ? 8.057 -1.822 17.144 1.00 73.94 226 GLY A N 1
ATOM 1809 C CA . GLY A 1 226 ? 8.132 -1.029 15.916 1.00 73.94 226 GLY A CA 1
ATOM 1810 C C . GLY A 1 226 ? 8.777 -1.758 14.733 1.00 73.94 226 GLY A C 1
ATOM 1811 O O . GLY A 1 226 ? 9.417 -1.139 13.888 1.00 73.94 226 GLY A O 1
ATOM 1812 N N . GLY A 1 227 ? 8.721 -3.094 14.709 1.00 77.06 227 GLY A N 1
ATOM 1813 C CA . GLY A 1 227 ? 9.382 -3.896 13.683 1.00 77.06 227 GLY A CA 1
ATOM 1814 C C . GLY A 1 227 ? 10.911 -3.868 13.736 1.00 77.06 227 GLY A C 1
ATOM 1815 O O . GLY A 1 227 ? 11.542 -4.385 12.827 1.00 77.06 227 GLY A O 1
ATOM 1816 N N . LYS A 1 228 ? 11.549 -3.322 14.779 1.00 78.38 228 LYS A N 1
ATOM 1817 C CA . LYS A 1 228 ? 13.013 -3.121 14.798 1.00 78.38 228 LYS A CA 1
ATOM 1818 C C . LYS A 1 228 ? 13.811 -4.410 14.997 1.00 78.38 228 LYS A C 1
ATOM 1820 O O . LYS A 1 228 ? 14.907 -4.557 14.464 1.00 78.38 228 LYS A O 1
ATOM 1825 N N . LYS A 1 229 ? 13.279 -5.347 15.790 1.00 82.31 229 LYS A N 1
ATOM 1826 C CA . LYS A 1 229 ? 14.021 -6.541 16.243 1.00 82.31 229 LYS A CA 1
ATOM 1827 C C . LYS A 1 229 ? 13.563 -7.825 15.558 1.00 82.31 229 LYS A C 1
ATOM 1829 O O . LYS A 1 229 ? 14.364 -8.552 14.971 1.00 82.31 229 LYS A O 1
ATOM 1834 N N . LYS A 1 230 ? 12.271 -8.149 15.680 1.00 84.75 230 LYS A N 1
ATOM 1835 C CA . LYS A 1 230 ? 11.741 -9.486 15.349 1.00 84.75 230 LYS A CA 1
ATOM 1836 C C . LYS A 1 230 ? 10.743 -9.497 14.200 1.00 84.75 230 LYS A C 1
ATOM 1838 O O . LYS A 1 230 ? 10.662 -10.520 13.508 1.00 84.75 230 LYS A O 1
ATOM 1843 N N . ASN A 1 231 ? 10.016 -8.400 14.008 1.00 90.81 231 ASN A N 1
ATOM 1844 C CA . ASN A 1 231 ? 8.913 -8.310 13.063 1.00 90.81 231 ASN A CA 1
ATOM 1845 C C . ASN A 1 231 ? 9.307 -7.584 11.775 1.00 90.81 231 ASN A C 1
ATOM 1847 O O . ASN A 1 231 ? 10.314 -6.885 11.717 1.00 90.81 231 ASN A O 1
ATOM 1851 N N . GLY A 1 232 ? 8.536 -7.834 10.727 1.00 91.56 232 GLY A N 1
ATOM 1852 C CA . GLY A 1 232 ? 8.770 -7.296 9.395 1.00 91.56 232 GLY A CA 1
ATOM 1853 C C . GLY A 1 232 ? 8.155 -8.184 8.326 1.00 91.56 232 GLY A C 1
ATOM 1854 O O . GLY A 1 232 ? 7.500 -9.193 8.615 1.00 91.56 232 GLY A O 1
ATOM 1855 N N . ILE A 1 233 ? 8.364 -7.790 7.080 1.00 92.31 233 ILE A N 1
ATOM 1856 C CA . ILE A 1 233 ? 7.939 -8.528 5.899 1.00 92.31 233 ILE A CA 1
ATOM 1857 C C . ILE A 1 233 ? 9.052 -8.426 4.860 1.00 92.31 233 ILE A C 1
ATOM 1859 O O . ILE A 1 233 ? 9.554 -7.339 4.569 1.00 92.31 233 ILE A O 1
ATOM 1863 N N . GLY A 1 234 ? 9.510 -9.588 4.396 1.00 94.56 234 GLY A N 1
ATOM 1864 C CA . GLY A 1 234 ? 10.622 -9.669 3.455 1.00 94.56 234 GLY A CA 1
ATOM 1865 C C . GLY A 1 234 ? 10.226 -9.246 2.045 1.00 94.56 234 GLY A C 1
ATOM 1866 O O . GLY A 1 234 ? 9.070 -8.938 1.783 1.00 94.56 234 GLY A O 1
ATOM 1867 N N . TRP A 1 235 ? 11.189 -9.276 1.130 1.00 95.62 235 TRP A N 1
ATOM 1868 C CA . TRP A 1 235 ? 11.008 -8.880 -0.268 1.00 95.62 235 TRP A CA 1
ATOM 1869 C C . TRP A 1 235 ? 9.906 -9.663 -0.997 1.00 95.62 235 TRP A C 1
ATOM 1871 O O . TRP A 1 235 ? 10.096 -10.839 -1.325 1.00 95.62 235 TRP A O 1
ATOM 1881 N N . HIS A 1 236 ? 8.803 -8.987 -1.313 1.00 95.75 236 HIS A N 1
ATOM 1882 C CA . HIS A 1 236 ? 7.644 -9.518 -2.037 1.00 95.75 236 HIS A CA 1
ATOM 1883 C C . HIS A 1 236 ? 6.995 -8.428 -2.903 1.00 95.75 236 HIS A C 1
ATOM 1885 O O . HIS A 1 236 ? 7.395 -7.270 -2.845 1.00 95.75 236 HIS A O 1
ATOM 1891 N N . GLY A 1 237 ? 6.040 -8.815 -3.737 1.00 96.56 237 GLY A N 1
ATOM 1892 C CA . GLY A 1 237 ? 4.997 -7.920 -4.229 1.00 96.56 237 GLY A CA 1
ATOM 1893 C C . GLY A 1 237 ? 3.636 -8.520 -3.885 1.00 96.56 237 GLY A C 1
ATOM 1894 O O . GLY A 1 237 ? 3.565 -9.693 -3.493 1.00 96.56 237 GLY A O 1
ATOM 1895 N N . ASP A 1 238 ? 2.575 -7.747 -4.071 1.00 96.44 238 ASP A N 1
ATOM 1896 C CA . ASP A 1 238 ? 1.229 -8.148 -3.654 1.00 96.44 238 ASP A CA 1
ATOM 1897 C C . ASP A 1 238 ? 0.467 -8.706 -4.859 1.00 96.44 238 ASP A C 1
ATOM 1899 O O . ASP A 1 238 ? -0.067 -7.963 -5.678 1.00 96.44 238 ASP A O 1
ATOM 1903 N N . SER A 1 239 ? 0.471 -10.030 -5.029 1.00 95.44 239 SER A N 1
ATOM 1904 C CA . SER A 1 239 ? -0.124 -10.685 -6.209 1.00 95.44 239 SER A CA 1
ATOM 1905 C C . SER A 1 239 ? -1.653 -10.657 -6.216 1.00 95.44 239 SER A C 1
ATOM 1907 O O . SER A 1 239 ? -2.273 -10.845 -7.257 1.00 95.44 239 SER A O 1
ATOM 1909 N N . GLU A 1 240 ? -2.247 -10.447 -5.052 1.00 94.94 240 GLU A N 1
ATOM 1910 C CA . GLU A 1 240 ? -3.677 -10.437 -4.784 1.00 94.94 240 GLU A CA 1
ATOM 1911 C C . GLU A 1 240 ? -4.325 -9.060 -4.964 1.00 94.94 240 GLU A C 1
ATOM 1913 O O . GLU A 1 240 ? -5.514 -8.934 -4.707 1.00 94.94 240 GLU A O 1
ATOM 1918 N N . ARG A 1 241 ? -3.585 -8.025 -5.395 1.00 96.88 241 ARG A N 1
ATOM 1919 C CA . ARG A 1 241 ? -4.119 -6.660 -5.556 1.00 96.88 241 ARG A CA 1
ATOM 1920 C C . ARG A 1 241 ? -3.305 -5.804 -6.526 1.00 96.88 241 ARG A C 1
ATOM 1922 O O . ARG A 1 241 ? -2.166 -6.111 -6.861 1.00 96.88 241 ARG A O 1
ATOM 1929 N N . ARG A 1 242 ? -3.893 -4.699 -6.975 1.00 98.06 242 ARG A N 1
ATOM 1930 C CA . ARG A 1 242 ? -3.314 -3.711 -7.903 1.00 98.06 242 ARG A CA 1
ATOM 1931 C C . ARG A 1 242 ? -3.602 -2.266 -7.498 1.00 98.06 242 ARG A C 1
ATOM 1933 O O . ARG A 1 242 ? -2.946 -1.356 -8.013 1.00 98.06 242 ARG A O 1
ATOM 1940 N N . ARG A 1 243 ? -4.558 -2.033 -6.594 1.00 98.44 243 ARG A N 1
ATOM 1941 C CA . ARG A 1 243 ? -4.865 -0.716 -6.022 1.00 98.44 243 ARG A CA 1
ATOM 1942 C C . ARG A 1 243 ? -4.449 -0.720 -4.558 1.00 98.44 243 ARG A C 1
ATOM 1944 O O . ARG A 1 243 ? -5.068 -1.375 -3.729 1.00 98.44 243 ARG A O 1
ATOM 1951 N N . VAL A 1 244 ? -3.374 -0.001 -4.245 1.00 98.50 244 VAL A N 1
ATOM 1952 C CA . VAL A 1 244 ? -2.814 0.036 -2.890 1.00 98.50 244 VAL A CA 1
ATOM 1953 C C . VAL A 1 244 ? -2.661 1.465 -2.403 1.00 98.50 244 VAL A C 1
ATOM 1955 O O . VAL A 1 244 ? -1.891 2.255 -2.957 1.00 98.50 244 VAL A O 1
ATOM 1958 N N . LEU A 1 245 ? -3.373 1.749 -1.315 1.00 98.75 245 LEU A N 1
ATOM 1959 C CA . LEU A 1 245 ? -3.115 2.860 -0.412 1.00 98.75 245 LEU A CA 1
ATOM 1960 C C . LEU A 1 245 ? -2.811 2.268 0.963 1.00 98.75 245 LEU A C 1
ATOM 1962 O O . LEU A 1 245 ? -3.655 1.616 1.565 1.00 98.75 245 LEU A O 1
ATOM 1966 N N . SER A 1 246 ? -1.614 2.485 1.487 1.00 97.88 246 SER A N 1
ATOM 1967 C CA . SER A 1 246 ? -1.224 1.999 2.810 1.00 97.88 246 SER A CA 1
ATOM 1968 C C . SER A 1 246 ? -1.066 3.161 3.774 1.00 97.88 246 SER A C 1
ATOM 1970 O O . SER A 1 246 ? -0.412 4.144 3.449 1.00 97.88 246 SER A O 1
ATOM 1972 N N . MET A 1 247 ? -1.598 3.037 4.985 1.00 96.81 247 MET A N 1
ATOM 1973 C CA . MET A 1 247 ? -1.414 4.024 6.048 1.00 96.81 247 MET A CA 1
ATOM 1974 C C . MET A 1 247 ? -0.622 3.437 7.210 1.00 96.81 247 MET A C 1
ATOM 1976 O O . MET A 1 247 ? -0.795 2.267 7.565 1.00 96.81 247 MET A O 1
ATOM 1980 N N . ARG A 1 248 ? 0.248 4.247 7.807 1.00 95.25 248 ARG A N 1
ATOM 1981 C CA . ARG A 1 248 ? 1.091 3.856 8.939 1.00 95.25 248 ARG A CA 1
ATOM 1982 C C . ARG A 1 248 ? 0.552 4.465 10.227 1.00 95.25 248 ARG A C 1
ATOM 1984 O O . ARG A 1 248 ? 0.377 5.672 10.315 1.00 95.25 248 ARG A O 1
ATOM 1991 N N . LEU A 1 249 ? 0.338 3.637 11.239 1.00 92.56 249 LEU A N 1
ATOM 1992 C CA . LEU A 1 249 ? -0.117 4.028 12.571 1.00 92.56 249 LEU A CA 1
ATOM 1993 C C . LEU A 1 249 ? 0.885 3.553 13.639 1.00 92.56 249 LEU A C 1
ATOM 1995 O O . LEU A 1 249 ? 1.714 2.675 13.380 1.00 92.56 249 LEU A O 1
ATOM 1999 N N . GLY A 1 250 ? 0.780 4.118 14.840 1.00 81.00 250 GLY A N 1
ATOM 2000 C CA . GLY A 1 250 ? 1.678 3.885 15.977 1.00 81.00 250 GLY A CA 1
ATOM 2001 C C . GLY A 1 250 ? 2.094 5.205 16.627 1.00 81.00 250 GLY A C 1
ATOM 2002 O O . GLY A 1 250 ? 1.889 6.260 16.033 1.00 81.00 250 GLY A O 1
ATOM 2003 N N . LEU A 1 251 ? 2.651 5.168 17.842 1.00 64.62 251 LEU A N 1
ATOM 2004 C CA . LEU A 1 251 ? 3.042 6.394 18.559 1.00 64.62 251 LEU A CA 1
ATOM 2005 C C . LEU A 1 251 ? 4.548 6.710 18.483 1.00 64.62 251 LEU A C 1
ATOM 2007 O O . LEU A 1 251 ? 4.895 7.876 18.650 1.00 64.62 251 LEU A O 1
ATOM 2011 N N . ASN A 1 252 ? 5.447 5.748 18.186 1.00 68.38 252 ASN A N 1
ATOM 2012 C CA . ASN A 1 252 ? 6.853 6.047 17.841 1.00 68.38 252 ASN A CA 1
ATOM 2013 C C . ASN A 1 252 ? 7.698 4.826 17.380 1.00 68.38 252 ASN A C 1
ATOM 2015 O O . ASN A 1 252 ? 7.553 3.744 17.934 1.00 68.38 252 ASN A O 1
ATOM 2019 N N . PRO A 1 253 ? 8.736 4.971 16.527 1.00 71.06 253 PRO A N 1
ATOM 2020 C CA . PRO A 1 253 ? 8.941 5.911 15.429 1.00 71.06 253 PRO A CA 1
ATOM 2021 C C . PRO A 1 253 ? 8.732 5.221 14.060 1.00 71.06 253 PRO A C 1
ATOM 2023 O O . PRO A 1 253 ? 8.331 4.064 13.984 1.00 71.06 253 PRO A O 1
ATOM 2026 N N . SER A 1 254 ? 9.047 5.943 12.983 1.00 80.94 254 SER A N 1
ATOM 2027 C CA . SER A 1 254 ? 9.105 5.484 11.589 1.00 80.94 254 SER A CA 1
ATOM 2028 C C . SER A 1 254 ? 9.546 4.029 11.375 1.00 80.94 254 SER A C 1
ATOM 2030 O O . SER A 1 254 ? 10.497 3.554 12.005 1.00 80.94 254 SER A O 1
ATOM 2032 N N . MET A 1 255 ? 8.905 3.349 10.417 1.00 88.50 255 MET A N 1
ATOM 2033 C CA . MET A 1 255 ? 9.381 2.064 9.902 1.00 88.50 255 MET A CA 1
ATOM 2034 C C . MET A 1 255 ? 9.807 2.222 8.442 1.00 88.50 255 MET A C 1
ATOM 2036 O O . MET A 1 255 ? 8.979 2.621 7.616 1.00 88.50 255 MET A O 1
ATOM 2040 N N . PRO A 1 256 ? 11.060 1.883 8.095 1.00 91.56 256 PRO A N 1
ATOM 2041 C CA . PRO A 1 256 ? 11.554 2.083 6.745 1.00 91.56 256 PRO A CA 1
ATOM 2042 C C . PRO A 1 256 ? 10.838 1.165 5.758 1.00 91.56 256 PRO A C 1
ATOM 2044 O O . PRO A 1 256 ? 10.625 -0.022 6.025 1.00 91.56 256 PRO A O 1
ATOM 2047 N N . PHE A 1 257 ? 10.489 1.715 4.605 1.00 95.50 257 PHE A N 1
ATOM 2048 C CA . PHE A 1 257 ? 9.903 1.011 3.479 1.00 95.50 257 PHE A CA 1
ATOM 2049 C C . PHE A 1 257 ? 10.908 0.981 2.334 1.00 95.50 257 PHE A C 1
ATOM 2051 O O . PHE A 1 257 ? 11.519 1.999 2.002 1.00 95.50 257 PHE A O 1
ATOM 2058 N N . TYR A 1 258 ? 11.097 -0.197 1.751 1.00 97.50 258 TYR A N 1
ATOM 2059 C CA . TYR A 1 258 ? 12.124 -0.431 0.748 1.00 97.50 258 TYR A CA 1
ATOM 2060 C C . TYR A 1 258 ? 11.513 -0.873 -0.570 1.00 97.50 258 TYR A C 1
ATOM 2062 O O . TYR A 1 258 ? 10.555 -1.639 -0.568 1.00 97.50 258 TYR A O 1
ATOM 2070 N N . TYR A 1 259 ? 12.145 -0.486 -1.675 1.00 98.00 259 TYR A N 1
ATOM 2071 C CA . TYR A 1 259 ? 11.900 -1.041 -3.003 1.00 98.00 259 TYR A CA 1
ATOM 2072 C C . TYR A 1 259 ? 13.196 -1.569 -3.626 1.00 98.00 259 TYR A C 1
ATOM 2074 O O . TYR A 1 259 ? 14.274 -0.994 -3.450 1.00 98.00 259 TYR A O 1
ATOM 2082 N N . ARG A 1 260 ? 13.078 -2.647 -4.408 1.00 96.12 260 ARG A N 1
ATOM 2083 C CA . ARG A 1 260 ? 14.155 -3.201 -5.238 1.00 96.12 260 ARG A CA 1
ATOM 2084 C C . ARG A 1 260 ? 13.591 -3.700 -6.562 1.00 96.12 260 ARG A C 1
ATOM 2086 O O . ARG A 1 260 ? 12.568 -4.385 -6.587 1.00 96.12 260 ARG A O 1
ATOM 2093 N N . TRP A 1 261 ? 14.294 -3.417 -7.652 1.00 97.38 261 TRP A N 1
ATOM 2094 C CA . TRP A 1 261 ? 14.004 -4.029 -8.943 1.00 97.38 261 TRP A CA 1
ATOM 2095 C C . TRP A 1 261 ? 14.580 -5.443 -9.034 1.00 97.38 261 TRP A C 1
ATOM 2097 O O . TRP A 1 261 ? 15.641 -5.753 -8.488 1.00 97.38 261 TRP A O 1
ATOM 2107 N N . LYS A 1 262 ? 13.873 -6.310 -9.758 1.00 96.25 262 LYS A N 1
ATOM 2108 C CA . LYS A 1 262 ? 14.289 -7.672 -10.077 1.00 96.25 262 LYS A CA 1
ATOM 2109 C C . LYS A 1 262 ? 14.116 -7.966 -11.559 1.00 96.25 262 LYS A C 1
ATOM 2111 O O . LYS A 1 262 ? 13.156 -7.525 -12.182 1.00 96.25 262 LYS A O 1
ATOM 2116 N N . TYR A 1 263 ? 15.021 -8.774 -12.097 1.00 96.56 263 TYR A N 1
ATOM 2117 C CA . TYR A 1 263 ? 14.902 -9.372 -13.423 1.00 96.56 263 TYR A CA 1
ATOM 2118 C C . TYR A 1 263 ? 15.504 -10.776 -13.401 1.00 96.56 263 TYR A C 1
ATOM 2120 O O . TYR A 1 263 ? 16.583 -10.977 -12.845 1.00 96.56 263 TYR A O 1
ATOM 2128 N N . LYS A 1 264 ? 14.806 -11.774 -13.964 1.00 94.44 264 LYS A N 1
ATOM 2129 C CA . LYS A 1 264 ? 15.230 -13.190 -13.917 1.00 94.44 264 LYS A CA 1
ATOM 2130 C C . LYS A 1 264 ? 15.590 -13.671 -12.503 1.00 94.44 264 LYS A C 1
ATOM 2132 O O . LYS A 1 264 ? 16.594 -14.348 -12.301 1.00 94.44 264 LYS A O 1
ATOM 2137 N N . HIS A 1 265 ? 14.778 -13.280 -11.519 1.00 90.00 265 HIS A N 1
ATOM 2138 C CA . HIS A 1 265 ? 14.974 -13.557 -10.088 1.00 90.00 265 HIS A CA 1
ATOM 2139 C C . HIS A 1 265 ? 16.234 -12.948 -9.447 1.00 90.00 265 HIS A C 1
ATOM 2141 O O . HIS A 1 265 ? 16.481 -13.198 -8.267 1.00 90.00 265 HIS A O 1
ATOM 2147 N N . LYS A 1 266 ? 16.996 -12.125 -10.175 1.00 93.44 266 LYS A N 1
ATOM 2148 C CA . LYS A 1 266 ? 18.149 -11.389 -9.650 1.00 93.44 266 LYS A CA 1
ATOM 2149 C C . LYS A 1 266 ? 17.756 -9.961 -9.316 1.00 93.44 266 LYS A C 1
ATOM 2151 O O . LYS A 1 266 ? 16.968 -9.353 -10.035 1.00 93.44 266 LYS A O 1
ATOM 2156 N N . GLU A 1 267 ? 18.297 -9.449 -8.222 1.00 94.12 267 GLU A N 1
ATOM 2157 C CA . GLU A 1 267 ? 18.180 -8.042 -7.847 1.00 94.12 267 GLU A CA 1
ATOM 2158 C C . GLU A 1 267 ? 19.020 -7.196 -8.811 1.00 94.12 267 GLU A C 1
ATOM 2160 O O . GLU A 1 267 ? 20.123 -7.595 -9.183 1.00 94.12 267 GLU A O 1
ATOM 2165 N N . ILE A 1 268 ? 18.482 -6.060 -9.249 1.00 94.81 268 ILE A N 1
ATOM 2166 C CA . ILE A 1 268 ? 19.154 -5.143 -10.175 1.00 94.81 268 ILE A CA 1
ATOM 2167 C C . ILE A 1 268 ? 18.971 -3.700 -9.712 1.00 94.81 268 ILE A C 1
ATOM 2169 O O . ILE A 1 268 ? 17.962 -3.368 -9.085 1.00 94.81 268 ILE A O 1
ATOM 2173 N N . GLY A 1 269 ? 19.945 -2.856 -10.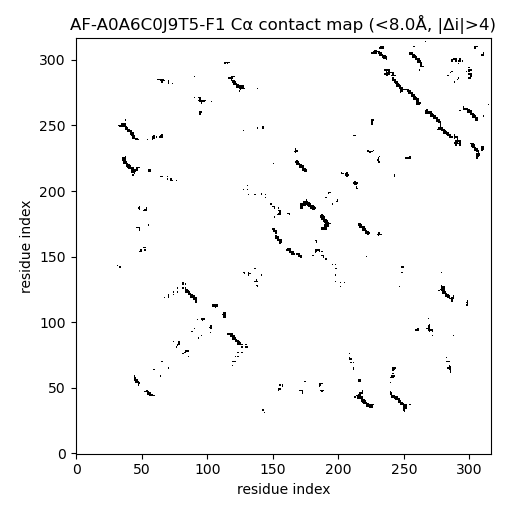046 1.00 94.38 269 GLY A N 1
ATOM 2174 C CA . GLY A 1 269 ? 19.945 -1.449 -9.669 1.00 94.38 269 GLY A CA 1
ATOM 2175 C C . GLY A 1 269 ? 20.000 -1.209 -8.159 1.00 94.38 269 GLY A C 1
ATOM 2176 O O . GLY A 1 269 ? 20.261 -2.122 -7.361 1.00 94.38 269 GLY A O 1
ATOM 2177 N N . GLN A 1 270 ? 19.751 0.042 -7.787 1.00 95.12 270 GLN A N 1
ATOM 2178 C CA . GLN A 1 270 ? 19.883 0.542 -6.426 1.00 95.12 270 GLN A CA 1
ATOM 2179 C C . GLN A 1 270 ? 18.671 0.188 -5.559 1.00 95.12 270 GLN A C 1
ATOM 2181 O O . GLN A 1 270 ? 17.524 0.131 -6.016 1.00 95.12 270 GLN A O 1
ATOM 2186 N N . ILE A 1 271 ? 18.936 -0.042 -4.271 1.00 95.50 271 ILE A N 1
ATOM 2187 C CA . ILE A 1 271 ? 17.893 -0.132 -3.246 1.00 95.50 271 ILE A CA 1
ATOM 2188 C C . ILE A 1 271 ? 17.354 1.271 -3.003 1.00 95.50 271 ILE A C 1
ATOM 2190 O O . ILE A 1 271 ? 18.118 2.197 -2.748 1.00 95.50 271 ILE A O 1
ATOM 2194 N N . MET A 1 272 ? 16.034 1.413 -3.018 1.00 96.81 272 MET A N 1
ATOM 2195 C CA . MET A 1 272 ? 15.381 2.659 -2.637 1.00 96.81 272 MET A CA 1
ATOM 2196 C C . MET A 1 272 ? 14.752 2.493 -1.253 1.00 96.81 272 MET A C 1
ATOM 2198 O O . MET A 1 272 ? 14.172 1.444 -0.966 1.00 96.81 272 MET A O 1
ATOM 2202 N N . LYS A 1 273 ? 14.882 3.509 -0.395 1.00 96.44 273 LYS A N 1
ATOM 2203 C CA . LYS A 1 273 ? 14.452 3.476 1.008 1.00 96.44 273 LYS A CA 1
ATOM 2204 C C . LYS A 1 273 ? 13.795 4.799 1.386 1.00 96.44 273 LYS A C 1
ATOM 2206 O O . LYS A 1 273 ? 14.362 5.854 1.121 1.00 96.44 273 LYS A O 1
ATOM 2211 N N . TRP A 1 274 ? 12.673 4.717 2.092 1.00 96.44 274 TRP A N 1
ATOM 2212 C CA . TRP A 1 274 ? 12.015 5.863 2.715 1.00 96.44 274 TRP A CA 1
ATOM 2213 C C . TRP A 1 274 ? 11.622 5.534 4.142 1.00 96.44 274 TRP A C 1
ATOM 2215 O O . TRP A 1 274 ? 11.199 4.419 4.438 1.00 96.44 274 TRP A O 1
ATOM 2225 N N . ASP A 1 275 ? 11.722 6.525 5.011 1.00 92.81 275 ASP A N 1
ATOM 2226 C CA . ASP A 1 275 ? 11.196 6.450 6.364 1.00 92.81 275 ASP A CA 1
ATOM 2227 C C . ASP A 1 275 ? 9.718 6.871 6.332 1.00 92.81 275 ASP A C 1
ATOM 2229 O O . ASP A 1 275 ? 9.378 7.955 5.851 1.00 92.81 275 ASP A O 1
ATOM 2233 N N . ILE A 1 276 ? 8.837 5.982 6.798 1.00 94.62 276 ILE A N 1
ATOM 2234 C CA . ILE A 1 276 ? 7.383 6.177 6.810 1.00 94.62 276 ILE A CA 1
ATOM 2235 C C . ILE A 1 276 ? 6.934 6.369 8.252 1.00 94.62 276 ILE A C 1
ATOM 2237 O O . ILE A 1 276 ? 6.985 5.429 9.055 1.00 94.62 276 ILE A O 1
ATOM 2241 N N . ASN A 1 277 ? 6.497 7.584 8.569 1.00 92.75 277 ASN A N 1
ATOM 2242 C CA . ASN A 1 277 ? 6.133 7.982 9.919 1.00 92.75 277 ASN A CA 1
ATOM 2243 C C . ASN A 1 277 ? 4.698 7.574 10.250 1.00 92.75 277 ASN A C 1
ATOM 2245 O O . ASN A 1 277 ? 3.897 7.246 9.375 1.00 92.75 277 ASN A O 1
ATOM 2249 N N . ALA A 1 278 ? 4.359 7.603 11.536 1.00 92.00 278 ALA A N 1
ATOM 2250 C CA . ALA A 1 278 ? 2.971 7.484 11.947 1.00 92.00 278 ALA A CA 1
ATOM 2251 C C . ALA A 1 278 ? 2.144 8.646 11.379 1.00 92.00 278 ALA A C 1
ATOM 2253 O O . ALA A 1 278 ? 2.553 9.801 11.441 1.00 92.00 278 ALA A O 1
ATOM 2254 N N . GLY A 1 279 ? 0.976 8.323 10.837 1.00 95.06 279 GLY A N 1
ATOM 2255 C CA . GLY A 1 279 ? 0.082 9.263 10.175 1.00 95.06 279 GLY A CA 1
ATOM 2256 C C . GLY A 1 279 ? 0.325 9.428 8.673 1.00 95.06 279 GLY A C 1
ATOM 2257 O O . GLY A 1 279 ? -0.531 9.997 7.994 1.00 95.06 279 GLY A O 1
ATOM 2258 N N . ASP A 1 280 ? 1.435 8.910 8.142 1.00 97.81 280 ASP A N 1
ATOM 2259 C CA . ASP A 1 280 ? 1.731 8.981 6.712 1.00 97.81 280 ASP A CA 1
ATOM 2260 C C . ASP A 1 280 ? 0.900 7.971 5.911 1.00 97.81 280 ASP A C 1
ATOM 2262 O O . ASP A 1 280 ? 0.607 6.853 6.361 1.00 97.81 280 ASP A O 1
ATOM 2266 N N . VAL A 1 281 ? 0.582 8.362 4.677 1.00 98.69 281 VAL A N 1
ATOM 2267 C CA . VAL A 1 281 ? -0.050 7.513 3.667 1.00 98.69 281 VAL A CA 1
ATOM 2268 C C . VAL A 1 281 ? 0.900 7.297 2.498 1.00 98.69 281 VAL A C 1
ATOM 2270 O O . VAL A 1 281 ? 1.594 8.206 2.057 1.00 98.69 281 VAL A O 1
ATOM 2273 N N . MET A 1 282 ? 0.912 6.076 1.984 1.00 98.62 282 MET A N 1
ATOM 2274 C CA . MET A 1 282 ? 1.655 5.653 0.810 1.00 98.62 282 MET A CA 1
ATOM 2275 C C . MET A 1 282 ? 0.671 5.211 -0.269 1.00 98.62 282 MET A C 1
ATOM 2277 O O . MET A 1 282 ? -0.147 4.332 -0.012 1.00 98.62 282 MET A O 1
ATOM 2281 N N . VAL A 1 283 ? 0.770 5.753 -1.480 1.00 98.88 283 VAL A N 1
ATOM 2282 C CA . VAL A 1 283 ? -0.016 5.295 -2.637 1.00 98.88 283 VAL A CA 1
ATOM 2283 C C . VAL A 1 283 ? 0.930 4.700 -3.670 1.00 98.88 283 VAL A C 1
ATOM 2285 O O . VAL A 1 283 ? 1.935 5.309 -4.048 1.00 98.88 283 VAL A O 1
ATOM 2288 N N . MET A 1 284 ? 0.626 3.486 -4.117 1.00 98.75 284 MET A N 1
ATOM 2289 C CA . MET A 1 284 ? 1.472 2.734 -5.038 1.00 98.75 284 MET A CA 1
ATOM 2290 C C . MET A 1 284 ? 0.776 2.625 -6.386 1.00 98.75 284 MET A C 1
A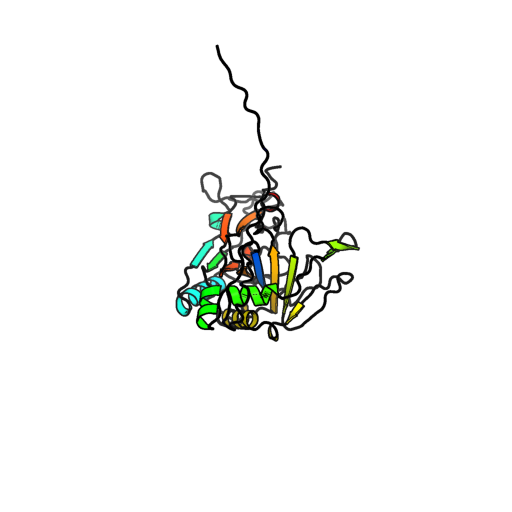TOM 2292 O O . MET A 1 284 ? -0.355 2.154 -6.465 1.00 98.75 284 MET A O 1
ATOM 2296 N N . SER A 1 285 ? 1.460 3.019 -7.461 1.00 98.62 285 SER A N 1
ATOM 2297 C CA . SER A 1 285 ? 0.988 2.651 -8.801 1.00 98.62 285 SER A CA 1
ATOM 2298 C C . SER A 1 285 ? 0.966 1.127 -8.960 1.00 98.62 285 SER A C 1
ATOM 2300 O O . SER A 1 285 ? 1.739 0.437 -8.296 1.00 98.62 285 SER A O 1
ATOM 2302 N N . GLU A 1 286 ? 0.171 0.602 -9.889 1.00 97.81 286 GLU A N 1
ATOM 2303 C CA . GLU A 1 286 ? 0.002 -0.836 -10.141 1.00 97.81 286 GLU A CA 1
ATOM 2304 C C . GLU A 1 286 ? 1.342 -1.579 -10.223 1.00 97.81 286 GLU A C 1
ATOM 2306 O O . GLU A 1 286 ? 1.530 -2.655 -9.660 1.00 97.81 286 GLU A O 1
ATOM 2311 N N . TRP A 1 287 ? 2.317 -0.974 -10.898 1.00 97.75 287 TRP A N 1
ATOM 2312 C CA . TRP A 1 287 ? 3.632 -1.577 -11.069 1.00 97.75 287 TRP A CA 1
ATOM 2313 C C . TRP A 1 287 ? 4.538 -1.469 -9.845 1.00 97.75 287 TRP A C 1
ATOM 2315 O O . TRP A 1 287 ? 5.447 -2.282 -9.689 1.00 97.75 287 TRP A O 1
ATOM 2325 N N . ALA A 1 288 ? 4.276 -0.503 -8.965 1.00 98.38 288 ALA A N 1
ATOM 2326 C CA . ALA A 1 288 ? 4.933 -0.402 -7.669 1.00 98.38 288 ALA A CA 1
ATOM 2327 C C . ALA A 1 288 ? 4.388 -1.433 -6.663 1.00 98.38 288 ALA A C 1
ATOM 2329 O O . ALA A 1 288 ? 5.167 -1.962 -5.877 1.00 98.38 288 ALA A O 1
ATOM 2330 N N . VAL A 1 289 ? 3.099 -1.793 -6.748 1.00 98.38 289 VAL A N 1
ATOM 2331 C CA . VAL A 1 289 ? 2.497 -2.883 -5.947 1.00 98.38 289 VAL A CA 1
ATOM 2332 C C . VAL A 1 289 ? 3.225 -4.209 -6.181 1.00 98.38 289 VAL A C 1
ATOM 2334 O O . VAL A 1 289 ? 3.432 -5.005 -5.265 1.00 98.38 289 VAL A O 1
ATOM 2337 N N . GLY A 1 290 ? 3.670 -4.430 -7.420 1.00 97.44 290 GLY A N 1
ATOM 2338 C CA . GLY A 1 290 ? 4.447 -5.607 -7.773 1.00 97.44 290 GLY A CA 1
ATOM 2339 C C . GLY A 1 290 ? 3.594 -6.863 -7.912 1.00 97.44 290 GLY A C 1
ATOM 2340 O O . GLY A 1 290 ? 4.107 -7.946 -7.671 1.00 97.44 290 GLY A O 1
ATOM 2341 N N . ALA A 1 291 ? 2.334 -6.764 -8.349 1.00 97.12 291 ALA A N 1
ATOM 2342 C CA . ALA A 1 291 ? 1.460 -7.930 -8.546 1.00 97.12 291 ALA A CA 1
ATOM 2343 C C . ALA A 1 291 ? 2.115 -9.050 -9.380 1.00 97.12 291 ALA A C 1
ATOM 2345 O O . ALA A 1 291 ? 1.973 -10.243 -9.102 1.00 97.12 291 ALA A O 1
ATOM 2346 N N . GLU A 1 292 ? 2.936 -8.645 -10.352 1.00 96.12 292 GLU A N 1
ATOM 2347 C CA . GLU A 1 292 ? 3.651 -9.517 -11.282 1.00 96.12 292 GLU A CA 1
ATOM 2348 C C . GLU A 1 292 ? 5.031 -9.986 -10.795 1.00 96.12 292 GLU A C 1
ATOM 2350 O O . GLU A 1 292 ? 5.769 -10.593 -11.568 1.00 96.12 292 GLU A O 1
ATOM 2355 N N . TRP A 1 293 ? 5.421 -9.729 -9.542 1.00 96.00 293 TRP A N 1
ATOM 2356 C CA . TRP A 1 293 ? 6.792 -9.927 -9.040 1.00 96.00 293 TRP A CA 1
ATOM 2357 C C . TRP A 1 293 ? 7.370 -11.343 -9.188 1.00 96.00 293 TRP A C 1
ATOM 2359 O O . TRP A 1 293 ? 8.588 -11.534 -9.134 1.00 96.00 293 TRP A O 1
ATOM 2369 N N . LYS A 1 294 ? 6.512 -12.351 -9.370 1.00 95.12 294 LYS A N 1
ATOM 2370 C CA . LYS A 1 294 ? 6.912 -13.746 -9.604 1.00 95.12 294 LYS A CA 1
ATOM 2371 C C . LYS A 1 294 ? 7.286 -14.025 -11.073 1.00 95.12 294 LYS A C 1
ATOM 2373 O O . LYS A 1 294 ? 7.926 -15.042 -11.343 1.00 95.12 294 LYS A O 1
ATOM 2378 N N . LYS A 1 295 ? 6.940 -13.143 -12.023 1.00 95.44 295 LYS A N 1
ATOM 2379 C CA . LYS A 1 295 ? 7.209 -13.301 -13.466 1.00 95.44 295 LYS A CA 1
ATOM 2380 C C . LYS A 1 295 ? 8.646 -12.916 -13.814 1.00 95.44 295 LYS A C 1
ATOM 2382 O O . LYS A 1 295 ? 8.969 -11.757 -14.048 1.00 95.44 295 LYS A O 1
ATOM 2387 N N . SER A 1 296 ? 9.512 -13.918 -13.920 1.00 93.94 296 SER A N 1
ATOM 2388 C CA . SER A 1 296 ? 10.951 -13.746 -14.172 1.00 93.94 296 SER A CA 1
ATOM 2389 C C . SER A 1 296 ? 11.314 -13.173 -15.545 1.00 93.94 296 SER A C 1
ATOM 2391 O O . SER A 1 296 ? 12.413 -12.638 -15.712 1.00 93.94 296 SER A O 1
ATOM 2393 N N . SER A 1 297 ? 10.403 -13.282 -16.514 1.00 93.25 297 SER A N 1
ATOM 2394 C CA . SER A 1 297 ? 10.521 -12.698 -17.853 1.00 93.25 297 SER A CA 1
ATOM 2395 C C . SER A 1 297 ? 10.327 -11.180 -17.866 1.00 93.25 297 SER A C 1
ATOM 2397 O O . SER A 1 297 ? 10.737 -10.533 -18.828 1.00 93.25 297 SER A O 1
ATOM 2399 N N . LEU A 1 298 ? 9.746 -10.610 -16.807 1.00 95.75 298 LEU A N 1
ATOM 2400 C CA . LEU A 1 298 ? 9.511 -9.181 -16.657 1.00 95.75 298 LEU A CA 1
ATOM 2401 C C . LEU A 1 298 ? 10.544 -8.553 -15.720 1.00 95.75 298 LEU A C 1
ATOM 2403 O O . LEU A 1 298 ? 11.107 -9.206 -14.839 1.00 95.75 298 LEU A O 1
ATOM 2407 N N . VAL A 1 299 ? 10.769 -7.254 -15.904 1.00 97.12 299 VAL A N 1
ATOM 2408 C CA . VAL A 1 299 ? 11.457 -6.426 -14.912 1.00 97.12 299 VAL A CA 1
ATOM 2409 C C . VAL A 1 299 ? 10.409 -5.969 -13.907 1.00 97.12 299 VAL A C 1
ATOM 2411 O O . VAL A 1 299 ? 9.501 -5.209 -14.247 1.00 97.12 299 VAL A O 1
ATOM 2414 N N . THR A 1 300 ? 10.503 -6.485 -12.689 1.00 97.12 300 THR A N 1
ATOM 2415 C CA . THR A 1 300 ? 9.468 -6.364 -11.659 1.00 97.12 300 THR A CA 1
ATOM 2416 C C . THR A 1 300 ? 9.997 -5.655 -10.428 1.00 97.12 300 THR A C 1
ATOM 2418 O O . THR A 1 300 ? 11.195 -5.713 -10.150 1.00 97.12 300 THR A O 1
ATOM 2421 N N . LEU A 1 301 ? 9.105 -5.058 -9.648 1.00 96.88 301 LEU A N 1
ATOM 2422 C CA . LEU A 1 301 ? 9.449 -4.432 -8.382 1.00 96.88 301 LEU A CA 1
ATOM 2423 C C . LEU A 1 301 ? 9.017 -5.312 -7.206 1.00 96.88 301 LEU A C 1
ATOM 2425 O O . LEU A 1 301 ? 7.985 -5.976 -7.268 1.00 96.88 301 LEU A O 1
ATOM 2429 N N . VAL A 1 302 ? 9.824 -5.321 -6.150 1.00 97.56 302 VAL A N 1
ATOM 2430 C CA . VAL A 1 302 ? 9.480 -5.906 -4.851 1.00 97.56 302 VAL A CA 1
ATOM 2431 C C . VAL A 1 302 ? 9.732 -4.895 -3.745 1.00 97.56 302 VAL A C 1
ATOM 2433 O O . VAL A 1 302 ? 10.604 -4.033 -3.881 1.00 97.56 302 VAL A O 1
ATOM 2436 N N . HIS A 1 303 ? 9.021 -5.042 -2.637 1.00 97.50 303 HIS A N 1
ATOM 2437 C CA . HIS A 1 303 ? 9.158 -4.213 -1.455 1.00 97.50 303 HIS A CA 1
ATOM 2438 C C . HIS A 1 303 ? 9.296 -5.030 -0.167 1.00 97.50 303 HIS A C 1
ATOM 2440 O O . HIS A 1 303 ? 8.994 -6.225 -0.116 1.00 97.50 303 HIS A O 1
ATOM 2446 N N . ALA A 1 304 ? 9.826 -4.381 0.867 1.00 96.38 304 ALA A N 1
ATOM 2447 C CA . ALA A 1 304 ? 10.070 -4.966 2.182 1.00 96.38 304 ALA A CA 1
ATOM 2448 C C . ALA A 1 304 ? 10.020 -3.889 3.275 1.00 96.38 304 ALA A C 1
ATOM 2450 O O . ALA A 1 304 ? 10.159 -2.697 2.997 1.00 96.38 304 ALA A O 1
ATOM 2451 N N . THR A 1 305 ? 9.841 -4.302 4.531 1.00 94.00 305 THR A N 1
ATOM 2452 C CA . THR A 1 305 ? 9.886 -3.395 5.689 1.00 94.00 305 THR A CA 1
ATOM 2453 C C . THR A 1 305 ? 10.173 -4.147 6.998 1.00 94.00 305 THR A C 1
ATOM 2455 O O . THR A 1 305 ? 9.986 -5.365 7.088 1.00 94.00 305 THR A O 1
ATOM 2458 N N . GLY A 1 306 ? 10.617 -3.427 8.031 1.00 91.44 306 GLY A N 1
ATOM 2459 C CA . GLY A 1 306 ? 10.901 -3.960 9.369 1.00 91.44 306 GLY A CA 1
ATOM 2460 C C . GLY A 1 306 ? 12.366 -4.348 9.591 1.00 91.44 306 GLY A C 1
ATOM 2461 O O . GLY A 1 306 ? 13.274 -3.746 9.021 1.00 91.44 306 GLY A O 1
ATOM 2462 N N . ALA A 1 307 ? 12.601 -5.332 10.463 1.00 89.75 307 ALA A N 1
ATOM 2463 C CA . ALA A 1 307 ? 13.926 -5.639 10.999 1.00 89.75 307 ALA A CA 1
ATOM 2464 C C . ALA A 1 307 ? 14.923 -6.056 9.910 1.00 89.75 307 ALA A C 1
ATOM 2466 O O . ALA A 1 307 ? 14.544 -6.684 8.920 1.00 89.75 307 ALA A O 1
ATOM 2467 N N . ASN A 1 308 ? 16.219 -5.836 10.161 1.00 89.00 308 ASN A N 1
ATOM 2468 C CA . ASN A 1 308 ? 17.306 -6.119 9.211 1.00 89.00 308 ASN A CA 1
ATOM 2469 C C . ASN A 1 308 ? 17.221 -7.511 8.561 1.00 89.00 308 ASN A C 1
ATOM 2471 O O . ASN A 1 308 ? 17.469 -7.645 7.369 1.00 89.00 308 ASN A O 1
ATOM 2475 N N . LYS A 1 309 ? 16.811 -8.551 9.298 1.00 89.81 309 LYS A N 1
ATOM 2476 C CA . LYS A 1 309 ? 16.663 -9.915 8.751 1.00 89.81 309 LYS A CA 1
ATOM 2477 C C . LYS A 1 309 ? 15.630 -10.049 7.617 1.00 89.81 309 LYS A C 1
ATOM 2479 O O . LYS A 1 309 ? 15.665 -11.044 6.904 1.00 89.81 309 LYS A O 1
ATOM 2484 N N . TYR A 1 310 ? 14.701 -9.102 7.476 1.00 90.56 310 TYR A N 1
ATOM 2485 C CA . TYR A 1 310 ? 13.698 -9.079 6.405 1.00 90.56 310 TYR A CA 1
ATOM 2486 C C . TYR A 1 310 ? 14.123 -8.219 5.214 1.00 90.56 310 TYR A C 1
ATOM 2488 O O . TYR A 1 310 ? 13.718 -8.508 4.091 1.00 90.56 310 TYR A O 1
ATOM 2496 N N . VAL A 1 311 ? 14.924 -7.177 5.455 1.00 91.00 311 VAL A N 1
ATOM 2497 C CA . VAL A 1 311 ? 15.278 -6.166 4.444 1.00 91.00 311 VAL A CA 1
ATOM 2498 C C . VAL A 1 311 ? 16.693 -6.329 3.889 1.00 91.00 311 VAL A C 1
ATOM 2500 O O . VAL A 1 311 ? 17.031 -5.684 2.902 1.00 91.00 311 VAL A O 1
ATOM 2503 N N . LY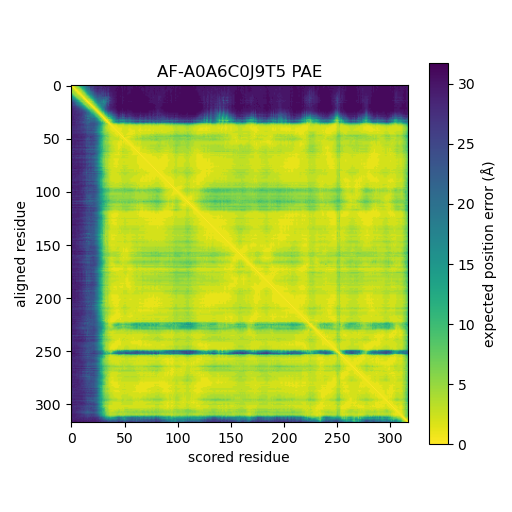S A 1 312 ? 17.515 -7.215 4.469 1.00 85.31 312 LYS A N 1
ATOM 2504 C CA . LYS A 1 312 ? 18.820 -7.572 3.901 1.00 85.31 312 LYS A CA 1
ATOM 2505 C C . LYS A 1 312 ? 18.652 -8.142 2.479 1.00 85.31 312 LYS A C 1
ATOM 2507 O O . LYS A 1 312 ? 17.844 -9.060 2.294 1.00 85.31 312 LYS A O 1
ATOM 2512 N N . PRO A 1 313 ? 19.366 -7.598 1.479 1.00 68.19 313 PRO A N 1
ATOM 2513 C CA . PRO A 1 313 ? 19.460 -8.171 0.139 1.00 68.19 313 PRO A CA 1
ATOM 2514 C C . PRO A 1 313 ? 19.909 -9.629 0.174 1.00 68.19 313 PRO A C 1
ATOM 2516 O O . PRO A 1 313 ? 20.696 -10.022 1.035 1.00 68.19 313 PRO A O 1
ATOM 2519 N N . LYS A 1 314 ? 19.447 -10.443 -0.782 1.00 61.78 314 LYS A N 1
ATOM 2520 C CA . LYS A 1 314 ? 19.942 -11.826 -0.887 1.00 61.78 314 LYS A CA 1
ATOM 2521 C C . LYS A 1 314 ? 21.399 -11.905 -1.351 1.00 61.78 314 LYS A C 1
ATOM 2523 O O . LYS A 1 314 ? 22.002 -12.950 -1.158 1.00 61.78 314 LYS A O 1
ATOM 2528 N N . SER A 1 315 ? 21.930 -10.845 -1.963 1.00 55.56 315 SER A N 1
ATOM 2529 C CA . SER A 1 315 ? 23.333 -10.747 -2.390 1.00 55.56 315 SER A CA 1
ATOM 2530 C C . SER A 1 315 ? 24.336 -10.693 -1.239 1.00 55.56 315 SER A C 1
ATOM 2532 O O . SER A 1 315 ? 25.521 -10.884 -1.481 1.00 55.56 315 SER A O 1
ATOM 2534 N N . ASP A 1 316 ? 23.870 -10.421 -0.018 1.00 51.38 316 ASP A N 1
ATOM 2535 C CA . ASP A 1 316 ? 24.724 -10.137 1.141 1.00 51.38 316 ASP A CA 1
ATOM 2536 C C . ASP A 1 316 ? 24.860 -11.351 2.087 1.00 51.38 316 ASP A C 1
ATOM 2538 O O . ASP A 1 316 ? 25.335 -11.208 3.216 1.00 51.38 316 ASP A O 1
ATOM 2542 N N . ASN A 1 317 ? 24.410 -12.532 1.640 1.00 39.25 317 ASN A N 1
ATOM 2543 C CA . ASN A 1 317 ? 24.592 -13.840 2.285 1.00 39.25 317 ASN A CA 1
ATOM 2544 C C . ASN A 1 317 ? 25.408 -14.756 1.371 1.00 39.25 317 ASN A C 1
ATOM 2546 O O . ASN A 1 317 ? 26.158 -15.584 1.929 1.00 39.25 317 ASN A O 1
#

Mean predicted aligned error: 7.95 Å

Nearest PDB structures (foldseek):
  7s64-assembly1_A  TM=5.465E-01  e=6.205E+00  Xenopus laevis
  2ii9-assembly1_C  TM=4.969E-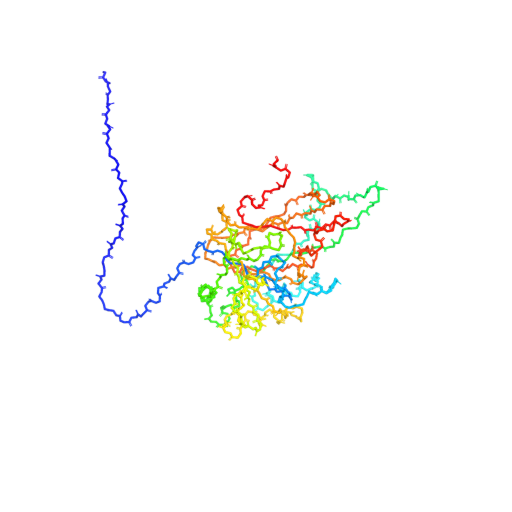01  e=7.855E+00  Anabaena sp.
  2ii7-assembly2_C  TM=4.094E-01  e=6.981E+00  Anabaena sp.
  2ii7-assembly1_B  TM=4.463E-01  e=8.332E+00  Anabaena sp.
  2ii9-assembly1_D  TM=3.466E-01  e=9.943E+00  Anabaena sp.

pLDDT: mean 88.05, std 19.7, range [26.19, 98.94]

Secondary structure (DSSP, 8-state):
----------------------------------TT-EEEEEEESEEESSTTS-EEE-PPPTT-S--HHHHHHHHHHHHHHH---EEEEEHHHHHSB-TTSPBP--B-TTSPBPP----EEEEETTHHHHHHHHTT--HHHHHHHHHSS--B-EEEETTTTEEEE-SS-EEEEEESS-B--BGGGTB--EEEGGG-HHHHHHHHHHHTT-GGG--SEEEEEEEGGGGSSS-EEEEE--TT-S-EEEEEE-SS--EEEEEEEEETTEEEEEEEEEEE-TT-EEEE-HHHHTTTTT-TTS-EEEEEEESHHHHS-GGG-